Protein AF-A0A953UP02-F1 (afdb_monomer_lite)

Structure (mmCIF, N/CA/C/O backbone):
data_AF-A0A953UP02-F1
#
_entry.id   AF-A0A953UP02-F1
#
loop_
_atom_site.group_PDB
_atom_site.id
_atom_site.type_symbol
_atom_site.label_atom_id
_atom_site.label_alt_id
_atom_site.label_comp_id
_atom_site.label_asym_id
_atom_site.label_entity_id
_atom_site.label_seq_id
_atom_site.pdbx_PDB_ins_code
_atom_site.Cartn_x
_atom_site.Cartn_y
_atom_site.Cartn_z
_atom_site.occupancy
_atom_site.B_iso_or_equiv
_atom_site.auth_seq_id
_atom_site.auth_comp_id
_atom_site.auth_asym_id
_atom_site.auth_atom_id
_atom_site.pdbx_PDB_model_num
ATOM 1 N N . MET A 1 1 ? 2.453 -5.758 16.937 1.00 81.38 1 MET A N 1
ATOM 2 C CA . MET A 1 1 ? 2.384 -5.749 15.456 1.00 81.38 1 MET A CA 1
ATOM 3 C C . MET A 1 1 ? 1.111 -6.468 15.030 1.00 81.38 1 MET A C 1
ATOM 5 O O . MET A 1 1 ? 0.821 -7.510 15.603 1.00 81.38 1 MET A O 1
ATOM 9 N N . ILE A 1 2 ? 0.354 -5.917 14.078 1.00 91.38 2 ILE A N 1
ATOM 10 C CA . ILE A 1 2 ? -0.900 -6.487 13.555 1.00 91.38 2 ILE A CA 1
ATOM 11 C C . ILE A 1 2 ? -0.593 -7.168 12.216 1.00 91.38 2 ILE A C 1
ATOM 13 O O . ILE A 1 2 ? -0.106 -6.525 11.289 1.00 91.38 2 ILE A O 1
ATOM 17 N N . GLY A 1 3 ? -0.836 -8.477 12.116 1.00 90.81 3 GLY A N 1
ATOM 18 C CA . GLY A 1 3 ? -0.511 -9.259 10.913 1.00 90.81 3 GLY A CA 1
ATOM 19 C C . GLY A 1 3 ? -1.689 -9.512 9.971 1.00 90.81 3 GLY A C 1
ATOM 20 O O . GLY A 1 3 ? -1.486 -9.788 8.787 1.00 90.81 3 GLY A O 1
ATOM 21 N N . HIS A 1 4 ? -2.909 -9.436 10.493 1.00 93.50 4 HIS A N 1
ATOM 22 C CA . HIS A 1 4 ? -4.138 -9.845 9.825 1.00 93.50 4 HIS A CA 1
ATOM 23 C C . HIS A 1 4 ? -5.328 -9.153 10.483 1.00 93.50 4 HIS A C 1
ATOM 25 O O . HIS A 1 4 ? -5.290 -8.896 11.688 1.00 93.50 4 HIS A O 1
ATOM 31 N N . LEU A 1 5 ? -6.349 -8.837 9.692 1.00 94.19 5 LEU A N 1
ATOM 32 C CA . LEU A 1 5 ? -7.541 -8.153 10.158 1.00 94.19 5 LEU A CA 1
ATOM 33 C C . LEU A 1 5 ? -8.780 -8.737 9.477 1.00 94.19 5 LEU A C 1
ATOM 35 O O . LEU A 1 5 ? -8.822 -8.888 8.254 1.00 94.19 5 LEU A O 1
ATOM 39 N N . ARG A 1 6 ? -9.780 -9.089 10.287 1.00 94.62 6 ARG A N 1
ATOM 40 C CA . ARG A 1 6 ? -11.073 -9.598 9.830 1.00 94.62 6 ARG A CA 1
ATOM 41 C C . ARG A 1 6 ? -12.184 -8.831 10.519 1.00 94.62 6 ARG A C 1
ATOM 43 O O . ARG A 1 6 ? -12.206 -8.779 11.744 1.00 94.62 6 ARG A O 1
ATOM 50 N N . GLY A 1 7 ? -13.103 -8.298 9.734 1.00 94.62 7 GLY A N 1
ATOM 51 C CA . GLY A 1 7 ? -14.206 -7.483 10.224 1.00 94.62 7 GLY A CA 1
ATOM 52 C C . GLY A 1 7 ? -15.091 -7.030 9.078 1.00 94.62 7 GLY A C 1
ATOM 53 O O . GLY A 1 7 ? -15.023 -7.609 7.996 1.00 94.62 7 GLY A O 1
ATOM 54 N N . LYS A 1 8 ? -15.882 -5.984 9.303 1.00 95.06 8 LYS A N 1
ATOM 55 C CA . LYS A 1 8 ? -16.783 -5.421 8.292 1.00 95.06 8 LYS A CA 1
ATOM 56 C C . LYS A 1 8 ? -16.252 -4.110 7.745 1.00 95.06 8 LYS A C 1
ATOM 58 O O . LYS A 1 8 ? -15.665 -3.320 8.481 1.00 95.06 8 LYS A O 1
ATOM 63 N N . ILE A 1 9 ? -16.473 -3.856 6.461 1.00 95.50 9 ILE A N 1
ATOM 64 C CA . ILE A 1 9 ? -16.116 -2.570 5.852 1.00 95.50 9 ILE A CA 1
ATOM 65 C C . ILE A 1 9 ? -17.083 -1.497 6.370 1.00 95.50 9 ILE A C 1
ATOM 67 O O . ILE A 1 9 ? -18.284 -1.590 6.138 1.00 95.50 9 ILE A O 1
ATOM 71 N N . SER A 1 10 ? -16.568 -0.491 7.075 1.00 95.25 10 SER A N 1
ATOM 72 C CA . SER A 1 10 ? -17.358 0.627 7.612 1.00 95.25 10 SER A CA 1
ATOM 73 C C . SER A 1 10 ? -17.341 1.838 6.675 1.00 95.25 10 SER A C 1
ATOM 75 O O . SER A 1 10 ? -18.389 2.394 6.367 1.00 95.25 10 SER A O 1
ATOM 77 N N . ASP A 1 11 ? -16.164 2.189 6.146 1.00 94.56 11 ASP A N 1
ATOM 78 C CA . ASP A 1 11 ? -15.987 3.230 5.123 1.00 94.56 11 ASP A CA 1
ATOM 79 C C . ASP A 1 11 ? -14.991 2.744 4.060 1.00 94.56 11 ASP A C 1
ATOM 81 O O . ASP A 1 11 ? -14.048 2.007 4.372 1.00 94.56 11 ASP A O 1
ATOM 85 N N . LYS A 1 12 ? -15.187 3.149 2.803 1.00 92.88 12 LYS A N 1
ATOM 86 C CA . LYS A 1 12 ? -14.397 2.689 1.654 1.00 92.88 12 LYS A CA 1
ATOM 87 C C . LYS A 1 12 ? -14.014 3.867 0.758 1.00 92.88 12 LYS A C 1
ATOM 89 O O . LYS A 1 12 ? -14.864 4.517 0.159 1.00 92.88 12 LYS A O 1
ATOM 94 N N . ARG A 1 13 ? -12.709 4.0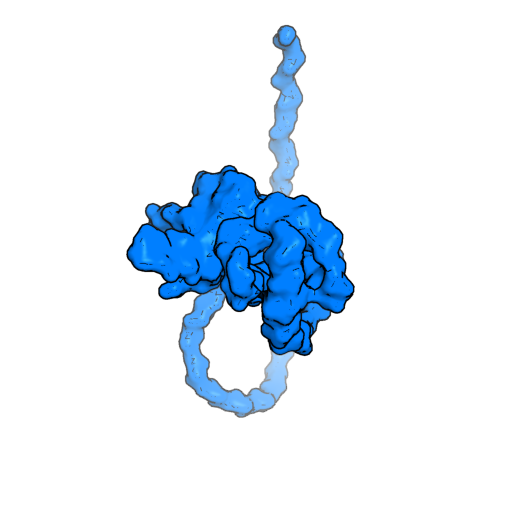99 0.603 1.00 93.75 13 ARG A N 1
ATOM 95 C CA . ARG A 1 13 ? -12.111 5.127 -0.265 1.00 93.75 13 ARG A CA 1
ATOM 96 C C . ARG A 1 13 ? -11.011 4.503 -1.136 1.00 93.75 13 ARG A C 1
ATOM 98 O O . ARG A 1 13 ? -10.403 3.518 -0.723 1.00 93.75 13 ARG A O 1
ATOM 105 N N . PRO A 1 14 ? -10.686 5.066 -2.314 1.00 89.50 14 PRO A N 1
ATOM 106 C CA . PRO A 1 14 ? -9.753 4.437 -3.260 1.00 89.50 14 PRO A CA 1
ATOM 107 C C . PRO A 1 14 ? -8.375 4.046 -2.697 1.00 89.50 14 PRO A C 1
ATOM 109 O O . PRO A 1 14 ? -7.791 3.067 -3.146 1.00 89.50 14 PRO A O 1
ATOM 112 N N . ASN A 1 15 ? -7.865 4.778 -1.701 1.00 90.94 15 ASN A N 1
ATOM 113 C CA . ASN A 1 15 ? -6.549 4.530 -1.090 1.00 90.94 15 ASN A CA 1
ATOM 114 C C . ASN A 1 15 ? -6.633 4.066 0.375 1.00 90.94 15 ASN A C 1
ATOM 116 O O . ASN A 1 15 ? -5.605 3.875 1.028 1.00 90.94 15 ASN A O 1
ATOM 120 N N . GLN A 1 16 ? -7.843 3.957 0.925 1.00 94.19 16 GLN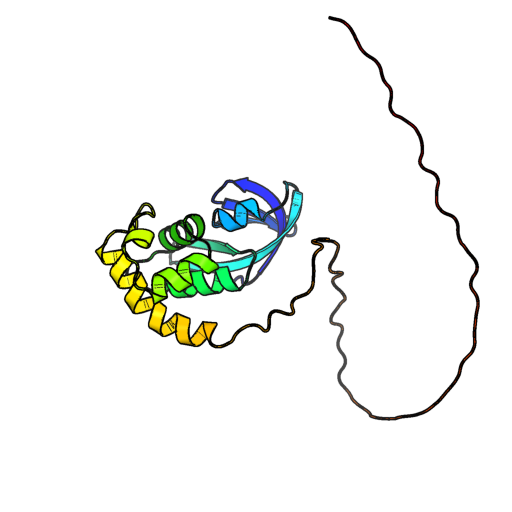 A N 1
ATOM 121 C CA . GLN A 1 16 ? -8.058 3.801 2.358 1.00 94.19 16 GLN A CA 1
ATOM 122 C C . GLN A 1 16 ? -9.392 3.123 2.647 1.00 94.19 16 GLN A C 1
ATOM 124 O O . GLN A 1 16 ? -10.414 3.455 2.057 1.00 94.19 16 GLN A O 1
ATOM 129 N N . VAL A 1 17 ? -9.398 2.216 3.610 1.00 95.50 17 VAL A N 1
ATOM 130 C CA . VAL A 1 17 ? -10.602 1.540 4.085 1.00 95.50 17 VAL A CA 1
ATOM 131 C C . VAL A 1 17 ? -10.624 1.564 5.607 1.00 95.50 17 VAL A C 1
ATOM 133 O O . VAL A 1 17 ? -9.579 1.445 6.248 1.00 95.50 17 VAL A O 1
ATOM 136 N N . VAL A 1 18 ? -11.812 1.723 6.183 1.00 96.06 18 VAL A N 1
ATOM 137 C CA . VAL A 1 18 ? -12.032 1.562 7.620 1.00 96.06 18 VAL A CA 1
ATOM 138 C C . VAL A 1 18 ? -12.702 0.220 7.839 1.00 96.06 18 VAL A C 1
ATOM 140 O O . VAL A 1 18 ? -13.780 -0.034 7.300 1.00 96.06 18 VAL A O 1
ATOM 143 N N . VAL A 1 19 ? -12.064 -0.642 8.625 1.00 95.88 19 VAL A N 1
ATOM 144 C CA . VAL A 1 19 ? -12.603 -1.962 8.961 1.00 95.88 19 VAL A CA 1
ATOM 145 C C . VAL A 1 19 ? -12.995 -1.989 10.428 1.00 95.88 19 VAL A C 1
ATOM 147 O O . VAL A 1 19 ? -12.155 -1.779 11.301 1.00 95.88 19 VAL A O 1
ATOM 150 N N . ASP A 1 20 ? -14.269 -2.258 10.687 1.00 96.12 20 ASP A N 1
ATOM 151 C CA . ASP A 1 20 ? -14.807 -2.441 12.029 1.00 96.12 20 ASP A CA 1
ATOM 152 C C . ASP A 1 20 ? -14.560 -3.877 12.501 1.00 96.12 20 ASP A C 1
ATOM 154 O O . ASP A 1 20 ? -15.032 -4.849 11.896 1.00 96.12 20 ASP A O 1
ATOM 158 N N . VAL A 1 21 ? -13.804 -4.002 13.590 1.00 95.12 21 VAL A N 1
ATOM 159 C CA . VAL A 1 21 ? -13.538 -5.262 14.278 1.00 95.12 21 VAL A CA 1
ATOM 160 C C . VAL A 1 21 ? -14.015 -5.137 15.717 1.00 95.12 21 VAL A C 1
ATOM 162 O O . VAL A 1 21 ? -13.316 -4.602 16.575 1.00 95.12 21 VAL A O 1
ATOM 165 N N . GLY A 1 22 ? -15.214 -5.651 15.988 1.00 90.62 22 GLY A N 1
ATOM 166 C CA . GLY A 1 22 ? -15.763 -5.692 17.344 1.00 90.62 22 GLY A CA 1
ATOM 167 C C . GLY A 1 22 ? -16.014 -4.310 17.956 1.00 90.62 22 GLY A C 1
ATOM 168 O O . GLY A 1 22 ? -15.852 -4.158 19.164 1.00 90.62 22 GLY A O 1
ATOM 169 N N . GLY A 1 23 ? -16.380 -3.312 17.145 1.00 92.50 23 GLY A N 1
ATOM 170 C CA . GLY A 1 23 ? -16.655 -1.941 17.579 1.00 92.50 23 GLY A CA 1
ATOM 171 C C . GLY A 1 23 ? -15.452 -0.997 17.487 1.00 92.50 23 GLY A C 1
ATOM 172 O O . GLY A 1 23 ? -15.565 0.162 17.882 1.00 92.50 23 GLY A O 1
ATOM 173 N N . VAL A 1 24 ? -14.306 -1.462 16.977 1.00 95.38 24 VAL A N 1
ATOM 174 C CA . VAL A 1 24 ? -13.106 -0.641 16.752 1.00 95.38 24 VAL A CA 1
ATOM 175 C C . VAL A 1 24 ? -12.873 -0.475 15.253 1.00 95.38 24 VAL A C 1
ATOM 177 O O . VAL A 1 24 ? -12.639 -1.453 14.543 1.00 95.38 24 VAL A O 1
ATOM 180 N N . GLY A 1 25 ? -12.899 0.773 14.779 1.00 95.56 25 GLY A N 1
ATOM 181 C CA . GLY A 1 25 ? -12.613 1.122 13.389 1.00 95.56 25 GLY A CA 1
ATOM 182 C C . GLY A 1 25 ? -11.114 1.254 13.128 1.00 95.56 25 GLY A C 1
ATOM 183 O O . GLY A 1 25 ? -10.490 2.228 13.545 1.00 95.56 25 GLY A O 1
ATOM 184 N N . TYR A 1 26 ? -10.536 0.292 12.413 1.00 95.88 26 TYR A N 1
ATOM 185 C CA . TYR A 1 26 ? -9.142 0.338 11.981 1.00 95.88 26 TYR A CA 1
ATOM 186 C C . TYR A 1 26 ? -9.017 1.005 10.619 1.00 95.88 26 TYR A C 1
ATOM 188 O O . TYR A 1 26 ? -9.557 0.519 9.626 1.00 95.88 26 TYR A O 1
ATOM 196 N N . GLU A 1 27 ? -8.246 2.082 10.567 1.00 95.50 27 GLU A N 1
ATOM 197 C CA . GLU A 1 27 ? -7.886 2.758 9.328 1.00 95.50 27 GLU A CA 1
ATOM 198 C C . GLU A 1 27 ? -6.735 2.014 8.642 1.00 95.50 27 GLU A C 1
ATOM 200 O O . GLU A 1 27 ? -5.643 1.864 9.197 1.00 95.50 27 GLU A O 1
ATOM 205 N N . VAL A 1 28 ? -6.988 1.518 7.432 1.00 96.12 28 VAL A N 1
ATOM 206 C CA . VAL A 1 28 ? -6.041 0.714 6.658 1.00 96.12 28 VAL A CA 1
ATOM 207 C C . VAL A 1 28 ? -5.838 1.344 5.287 1.00 96.12 28 VAL A C 1
ATOM 209 O O . VAL A 1 28 ? -6.782 1.535 4.523 1.00 96.12 28 VAL A O 1
ATOM 212 N N . PHE A 1 29 ? -4.588 1.633 4.943 1.00 95.62 29 PHE A N 1
ATOM 213 C CA . PHE A 1 29 ? -4.204 2.086 3.613 1.00 95.62 29 PHE A CA 1
ATOM 214 C C . PHE A 1 29 ? -4.082 0.896 2.668 1.00 95.62 29 PHE A C 1
ATOM 216 O O . PHE A 1 29 ? -3.406 -0.087 2.975 1.00 95.62 29 PHE A O 1
ATOM 223 N N . ILE A 1 30 ? -4.710 0.990 1.504 1.00 94.50 30 ILE A N 1
ATOM 224 C CA . ILE A 1 30 ? -4.772 -0.101 0.529 1.00 94.50 30 ILE A CA 1
ATOM 225 C C . ILE A 1 30 ? -4.314 0.388 -0.847 1.00 94.50 30 ILE A C 1
ATOM 227 O O . ILE A 1 30 ? -4.528 1.557 -1.180 1.00 94.50 30 ILE A O 1
ATOM 231 N N . PRO A 1 31 ? -3.670 -0.471 -1.658 1.00 93.06 31 PRO A N 1
ATOM 232 C CA . PRO A 1 31 ? -3.444 -0.162 -3.060 1.00 93.06 31 PRO A CA 1
ATOM 233 C C . PRO A 1 31 ? -4.770 -0.217 -3.827 1.00 93.06 31 PRO A C 1
ATOM 235 O O . PRO A 1 31 ? -5.732 -0.870 -3.410 1.00 93.06 31 PRO A O 1
ATOM 238 N N . LEU A 1 32 ? -4.800 0.431 -4.988 1.00 90.62 32 LEU A N 1
ATOM 239 C CA . LEU A 1 32 ? -6.001 0.511 -5.815 1.00 90.62 32 LEU A CA 1
ATOM 240 C C . LEU A 1 32 ? -6.432 -0.874 -6.336 1.00 90.62 32 LEU A C 1
ATOM 242 O O . LEU A 1 32 ? -7.625 -1.147 -6.441 1.00 90.62 32 LEU A O 1
ATOM 246 N N . SER A 1 33 ? -5.473 -1.779 -6.574 1.00 87.38 33 SER A N 1
ATOM 247 C CA . SER A 1 33 ? -5.746 -3.182 -6.919 1.00 87.38 33 SER A CA 1
ATOM 248 C C . SER A 1 33 ? -6.613 -3.874 -5.862 1.00 87.38 33 SER A C 1
ATOM 250 O O . SER A 1 33 ? -7.620 -4.500 -6.189 1.00 87.38 33 SER A O 1
ATOM 252 N N . THR A 1 34 ? -6.269 -3.692 -4.583 1.00 89.00 34 THR A N 1
ATOM 253 C CA . THR A 1 34 ? -7.031 -4.211 -3.444 1.00 89.00 34 THR A CA 1
ATOM 254 C C . THR A 1 34 ? -8.409 -3.567 -3.377 1.00 89.00 34 THR A C 1
ATOM 256 O O . THR A 1 34 ? -9.384 -4.276 -3.170 1.00 89.00 34 THR A O 1
ATOM 259 N N . PHE A 1 35 ? -8.530 -2.252 -3.590 1.00 91.56 35 PHE A N 1
ATOM 260 C CA . PHE A 1 35 ? -9.824 -1.559 -3.535 1.00 91.56 35 PHE A CA 1
ATOM 261 C C . PHE A 1 35 ? -10.871 -2.164 -4.484 1.00 91.56 35 PHE A C 1
ATOM 263 O O . PHE A 1 35 ? -12.028 -2.325 -4.084 1.00 91.56 35 PHE A O 1
ATOM 270 N N . TYR A 1 36 ? -10.468 -2.535 -5.704 1.00 89.44 36 TYR A N 1
ATOM 271 C CA . TYR A 1 36 ? -11.352 -3.194 -6.671 1.00 89.44 36 TYR A CA 1
ATOM 272 C C . TYR A 1 36 ? -11.676 -4.646 -6.309 1.00 89.44 36 TYR A C 1
ATOM 274 O O . TYR A 1 36 ? -12.755 -5.125 -6.636 1.00 89.44 36 TYR A O 1
ATOM 282 N N . ALA A 1 37 ? -10.766 -5.340 -5.624 1.00 87.25 37 ALA A N 1
ATOM 283 C CA . ALA A 1 37 ? -11.000 -6.698 -5.136 1.00 87.25 37 ALA A CA 1
ATOM 284 C C . ALA A 1 37 ? -11.889 -6.741 -3.878 1.00 87.25 37 ALA A C 1
ATOM 286 O O . ALA A 1 37 ? -12.427 -7.793 -3.537 1.00 87.25 37 ALA A O 1
ATOM 287 N N . LEU A 1 38 ? -12.027 -5.617 -3.169 1.00 88.25 38 LEU A N 1
ATOM 288 C CA . LEU A 1 38 ? -12.899 -5.499 -2.006 1.00 88.25 38 LEU A CA 1
ATOM 289 C C . LEU A 1 38 ? -14.372 -5.411 -2.413 1.00 88.25 38 LEU A C 1
ATOM 291 O O . LEU A 1 38 ? -14.718 -4.684 -3.344 1.00 88.25 38 LEU A O 1
ATOM 295 N N . GLY A 1 39 ? -15.231 -6.066 -1.630 1.00 87.31 39 GLY A N 1
ATOM 296 C CA . GLY A 1 39 ? -16.685 -6.013 -1.771 1.00 87.31 39 GLY A CA 1
ATOM 297 C C . GLY A 1 39 ? -17.309 -4.663 -1.401 1.00 87.31 39 GLY A C 1
ATOM 298 O O . GLY A 1 39 ? -16.645 -3.616 -1.367 1.00 87.31 39 GLY A O 1
ATOM 299 N N . GLU A 1 40 ? -18.612 -4.695 -1.146 1.00 90.06 40 GLU A N 1
ATOM 300 C CA . GLU A 1 40 ? -19.415 -3.519 -0.802 1.00 90.06 40 GLU A CA 1
ATOM 301 C C . GLU A 1 40 ? -19.270 -3.121 0.675 1.00 90.06 40 GLU A C 1
ATOM 303 O O . GLU A 1 40 ? -18.664 -3.826 1.488 1.00 90.06 40 GLU A O 1
ATOM 308 N N . LEU A 1 41 ? -19.829 -1.961 1.029 1.00 91.75 41 LEU A N 1
ATOM 309 C CA . LEU A 1 41 ? -19.919 -1.518 2.419 1.00 91.75 41 LEU A CA 1
ATOM 310 C C . LEU A 1 41 ? -20.661 -2.564 3.269 1.00 91.75 41 LEU A C 1
ATOM 312 O O . LEU A 1 41 ? -21.559 -3.257 2.798 1.00 91.75 41 LEU A O 1
ATOM 316 N N . HIS A 1 42 ? -20.268 -2.680 4.534 1.00 91.25 42 HIS A N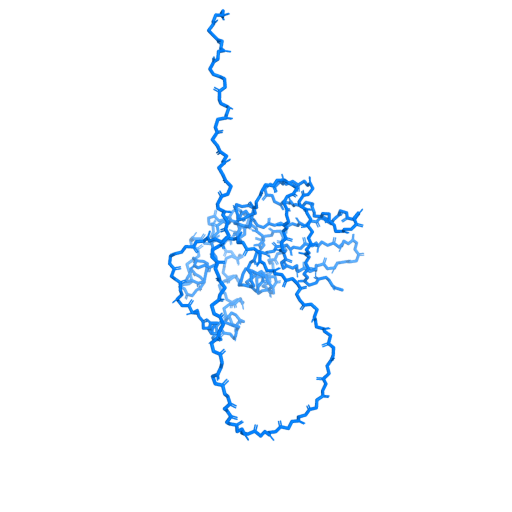 1
ATOM 317 C CA . HIS A 1 42 ? -20.808 -3.606 5.536 1.00 91.25 42 HIS A CA 1
ATOM 318 C C . HIS A 1 42 ? -20.618 -5.106 5.266 1.00 91.25 42 HIS A C 1
ATOM 320 O O . HIS A 1 42 ? -21.063 -5.924 6.077 1.00 91.25 42 HIS A O 1
ATOM 326 N N . GLN A 1 43 ? -19.911 -5.486 4.199 1.00 91.25 43 GLN A N 1
ATOM 327 C CA . GLN A 1 43 ? -19.525 -6.876 3.965 1.00 91.25 43 GLN A CA 1
ATOM 328 C C . GLN A 1 43 ? -18.319 -7.284 4.816 1.00 91.25 43 GLN A C 1
ATOM 330 O O . GLN A 1 43 ? -17.466 -6.459 5.165 1.00 91.25 43 GLN A O 1
ATOM 335 N N . ASP A 1 44 ? -18.251 -8.579 5.132 1.00 91.94 44 ASP A N 1
ATOM 336 C CA . ASP A 1 44 ? -17.104 -9.165 5.815 1.00 91.94 44 ASP A CA 1
ATOM 337 C C . ASP A 1 44 ? -15.879 -9.165 4.897 1.00 91.94 44 ASP A C 1
ATOM 339 O O . ASP A 1 44 ? -15.914 -9.626 3.756 1.00 91.94 44 ASP A O 1
ATOM 343 N N . VAL A 1 45 ? -14.762 -8.689 5.431 1.00 93.62 45 VAL A N 1
ATOM 344 C CA . VAL A 1 45 ? -13.488 -8.597 4.733 1.00 93.62 45 VAL A CA 1
ATOM 345 C C . VAL A 1 45 ? -12.388 -9.279 5.531 1.00 93.62 45 VAL A C 1
ATOM 347 O O . VAL A 1 45 ? -12.380 -9.309 6.764 1.00 93.62 45 VAL A O 1
ATOM 350 N N . ASN A 1 46 ? -11.432 -9.832 4.797 1.00 93.38 46 ASN A N 1
ATOM 351 C CA . ASN A 1 46 ? -10.207 -10.401 5.318 1.00 93.38 46 ASN A CA 1
ATOM 352 C C . ASN A 1 46 ? -9.023 -9.697 4.639 1.00 93.38 46 ASN A C 1
ATOM 354 O O . ASN A 1 46 ? -8.871 -9.789 3.422 1.00 93.38 46 ASN A O 1
ATOM 358 N N . LEU A 1 47 ? -8.196 -9.009 5.428 1.00 94.50 47 LEU A N 1
ATOM 359 C CA . LEU A 1 47 ? -7.010 -8.308 4.948 1.00 94.50 47 LEU A CA 1
ATOM 360 C C . LEU A 1 47 ? -5.750 -8.787 5.663 1.00 94.50 47 LEU A C 1
ATOM 362 O O . LEU A 1 47 ? -5.687 -8.914 6.888 1.00 94.50 47 LEU A O 1
ATOM 366 N N . LEU A 1 48 ? -4.699 -8.991 4.878 1.00 95.44 48 LEU A N 1
ATOM 367 C CA . LEU A 1 48 ? -3.344 -9.167 5.375 1.00 95.44 48 LEU A CA 1
ATOM 368 C C . LEU A 1 48 ? -2.753 -7.793 5.658 1.00 95.44 48 LEU A C 1
ATOM 370 O O . LEU A 1 48 ? -2.713 -6.942 4.772 1.00 95.44 48 LEU A O 1
ATOM 374 N N . ILE A 1 49 ? -2.266 -7.596 6.881 1.00 95.88 49 ILE A N 1
ATOM 375 C CA . ILE A 1 49 ? -1.786 -6.294 7.335 1.00 95.88 49 ILE A CA 1
ATOM 376 C C . ILE A 1 49 ? -0.262 -6.287 7.444 1.00 95.88 49 ILE A C 1
ATOM 378 O O . ILE A 1 49 ? 0.365 -7.249 7.907 1.00 95.88 49 ILE A O 1
ATOM 382 N N . HIS A 1 50 ? 0.330 -5.178 7.018 1.00 94.81 50 HIS A N 1
ATOM 383 C CA . HIS A 1 50 ? 1.684 -4.772 7.346 1.00 94.81 50 HIS A CA 1
ATOM 384 C C . HIS A 1 50 ? 1.614 -3.527 8.240 1.00 94.81 50 HIS A C 1
ATOM 386 O O . HIS A 1 50 ? 1.152 -2.468 7.814 1.00 94.81 50 HIS A O 1
ATOM 392 N N . THR A 1 51 ? 2.035 -3.661 9.500 1.00 94.50 51 THR A N 1
ATOM 393 C CA . THR A 1 51 ? 2.112 -2.532 10.438 1.00 94.50 51 THR A CA 1
ATOM 394 C C . THR A 1 51 ? 3.433 -1.805 10.249 1.00 94.50 51 THR A C 1
ATOM 396 O O . THR A 1 51 ? 4.493 -2.397 10.440 1.00 94.50 51 THR A O 1
ATOM 399 N N . HIS A 1 52 ? 3.367 -0.517 9.949 1.00 93.25 52 HIS A N 1
ATOM 400 C CA . HIS A 1 52 ? 4.530 0.349 9.878 1.00 93.25 52 HIS A CA 1
ATOM 401 C C . HIS A 1 52 ? 4.490 1.327 11.054 1.00 93.25 52 HIS A C 1
ATOM 403 O O . HIS A 1 52 ? 3.620 2.198 11.126 1.00 93.25 52 HIS A O 1
ATOM 409 N N . VAL A 1 53 ? 5.423 1.136 11.986 1.00 92.12 53 VAL A N 1
ATOM 410 C CA . VAL A 1 53 ? 5.536 1.916 13.221 1.00 92.12 53 VAL A CA 1
ATOM 411 C C . VAL A 1 53 ? 6.705 2.883 13.084 1.00 92.12 53 VAL A C 1
ATOM 413 O O . VAL A 1 53 ? 7.827 2.470 12.796 1.00 92.12 53 VAL A O 1
ATOM 416 N N . ARG A 1 54 ? 6.425 4.167 13.286 1.00 90.38 54 ARG A N 1
ATOM 417 C CA . ARG A 1 54 ? 7.404 5.234 13.509 1.00 90.38 54 ARG A CA 1
ATOM 418 C C . ARG A 1 54 ? 7.152 5.852 14.881 1.00 90.38 54 ARG A C 1
ATOM 420 O O . ARG A 1 54 ? 6.144 5.544 15.507 1.00 90.38 54 ARG A O 1
ATOM 427 N N . GLU A 1 55 ? 8.055 6.721 15.314 1.00 91.62 55 GLU A N 1
ATOM 428 C CA . GLU A 1 55 ? 7.975 7.408 16.610 1.00 91.62 55 GLU A CA 1
ATOM 429 C C . GLU A 1 55 ? 6.636 8.149 16.791 1.00 91.62 55 GLU A C 1
ATOM 431 O O . GLU A 1 55 ? 6.008 8.010 17.835 1.00 91.62 55 GLU A O 1
ATOM 436 N N . ASP A 1 56 ? 6.131 8.791 15.729 1.00 91.44 56 ASP A N 1
ATOM 437 C CA . ASP A 1 56 ? 4.906 9.608 15.780 1.00 91.44 56 ASP A CA 1
ATOM 438 C C . ASP A 1 56 ? 3.714 9.016 15.013 1.00 91.44 56 ASP A C 1
ATOM 440 O O . ASP A 1 56 ? 2.674 9.658 14.858 1.00 91.44 56 ASP A O 1
ATOM 444 N N . THR A 1 57 ? 3.852 7.835 14.404 1.00 90.56 57 THR A N 1
ATOM 445 C CA . THR A 1 57 ? 2.811 7.326 13.495 1.00 90.56 57 THR A CA 1
ATOM 446 C C . THR A 1 57 ? 2.736 5.810 13.485 1.00 90.56 57 THR A C 1
ATOM 448 O O . THR A 1 57 ? 3.727 5.118 13.245 1.00 90.56 57 THR A O 1
ATOM 451 N N . LEU A 1 58 ? 1.515 5.299 13.639 1.00 91.81 58 LEU A N 1
ATOM 452 C CA . LEU A 1 58 ? 1.162 3.908 13.390 1.00 91.81 58 LEU A CA 1
ATOM 453 C C . LEU A 1 58 ? 0.282 3.853 12.143 1.00 91.81 58 LEU A C 1
ATOM 455 O O . LEU A 1 58 ? -0.856 4.309 12.160 1.00 91.81 58 LEU A O 1
ATOM 459 N N . ALA A 1 59 ? 0.820 3.299 11.059 1.00 94.00 59 ALA A N 1
ATOM 460 C CA . ALA A 1 59 ? 0.090 3.122 9.809 1.00 94.00 59 ALA A CA 1
ATOM 461 C C . ALA A 1 59 ? -0.112 1.633 9.519 1.00 94.00 59 ALA A C 1
ATOM 463 O O . ALA A 1 59 ? 0.818 0.826 9.646 1.00 94.00 59 ALA A O 1
ATOM 464 N N . LEU A 1 60 ? -1.326 1.270 9.110 1.00 95.31 60 LEU A N 1
ATOM 465 C CA . LEU A 1 60 ? -1.669 -0.083 8.685 1.00 95.31 60 LEU A CA 1
ATOM 466 C C . LEU A 1 60 ? -1.794 -0.116 7.167 1.00 95.31 60 LEU A C 1
ATOM 468 O O . LEU A 1 60 ? -2.529 0.676 6.587 1.00 95.31 60 LEU A O 1
ATOM 472 N N . TYR A 1 61 ? -1.091 -1.049 6.533 1.00 95.62 61 TYR A N 1
ATOM 473 C CA . TYR A 1 61 ? -1.172 -1.290 5.094 1.00 95.62 61 TYR A CA 1
ATOM 474 C C . TYR A 1 61 ? -1.822 -2.643 4.834 1.00 95.62 61 TYR A C 1
ATOM 476 O O . TYR A 1 61 ? -1.377 -3.644 5.397 1.00 95.62 61 TYR A O 1
ATOM 484 N N . GLY A 1 62 ? -2.873 -2.672 4.017 1.00 94.75 62 GLY A N 1
ATOM 485 C CA . GLY A 1 62 ? -3.716 -3.844 3.793 1.00 94.75 62 GLY A CA 1
ATOM 486 C C . GLY A 1 62 ? -3.618 -4.414 2.382 1.00 94.75 62 GLY A C 1
ATOM 487 O O . GLY A 1 62 ? -3.596 -3.677 1.397 1.00 94.75 62 GLY A O 1
ATOM 488 N N . PHE A 1 63 ? -3.616 -5.744 2.292 1.00 94.25 63 PHE A N 1
ATOM 489 C CA . PHE A 1 63 ? -3.544 -6.491 1.036 1.00 94.25 63 PHE A CA 1
ATOM 490 C C . PHE A 1 63 ? -4.498 -7.685 1.052 1.00 94.25 63 PHE A C 1
ATOM 492 O O . PHE A 1 63 ? -4.687 -8.311 2.098 1.00 94.25 63 PHE A O 1
ATOM 499 N N . VAL A 1 64 ? -5.059 -8.034 -0.108 1.00 92.00 64 VAL A N 1
ATOM 500 C CA . VAL A 1 64 ? -5.882 -9.247 -0.257 1.00 92.00 64 VAL A CA 1
ATOM 501 C C . VAL A 1 64 ? -4.986 -10.477 -0.322 1.00 92.00 64 VAL A C 1
ATOM 503 O O . VAL A 1 64 ? -5.256 -11.497 0.311 1.00 92.00 64 VAL A O 1
ATOM 506 N N . THR A 1 65 ? -3.883 -10.385 -1.067 1.00 90.19 65 THR A N 1
ATOM 507 C CA . THR A 1 65 ? -3.003 -11.527 -1.309 1.00 90.19 65 THR A CA 1
ATOM 508 C C . THR A 1 65 ? -1.692 -11.426 -0.536 1.00 90.19 65 THR A C 1
ATOM 510 O O . THR A 1 65 ? -1.123 -10.354 -0.318 1.00 90.19 65 THR A O 1
ATOM 513 N N . SER A 1 66 ? -1.137 -12.580 -0.153 1.00 89.50 66 SER A N 1
ATOM 514 C CA . SER A 1 66 ? 0.187 -12.621 0.482 1.00 89.50 66 SER A CA 1
ATOM 515 C C . SER A 1 66 ? 1.302 -12.181 -0.467 1.00 89.50 66 SER A C 1
ATOM 517 O O . SER A 1 66 ? 2.316 -11.663 -0.010 1.00 89.50 66 SER A O 1
ATOM 519 N N . ARG A 1 67 ? 1.107 -12.362 -1.780 1.00 88.12 67 ARG A N 1
ATOM 520 C CA . ARG A 1 67 ? 2.045 -11.936 -2.827 1.00 88.12 67 ARG A CA 1
ATOM 521 C C . ARG A 1 67 ? 2.205 -10.417 -2.854 1.00 88.12 67 ARG A C 1
ATOM 523 O O . ARG A 1 67 ? 3.335 -9.936 -2.878 1.00 88.12 67 ARG A O 1
ATOM 530 N N . GLU A 1 68 ? 1.098 -9.679 -2.793 1.00 89.56 68 GLU A N 1
ATOM 531 C CA . GLU A 1 68 ? 1.111 -8.213 -2.716 1.00 89.56 68 GLU A CA 1
ATOM 532 C C . GLU A 1 68 ? 1.807 -7.731 -1.443 1.00 89.56 68 GLU A C 1
ATOM 534 O O . GLU A 1 68 ? 2.713 -6.903 -1.521 1.00 89.56 68 GLU A O 1
ATOM 539 N N . LYS A 1 69 ? 1.460 -8.309 -0.283 1.00 91.06 69 LYS A N 1
ATOM 540 C CA . LYS A 1 69 ? 2.106 -7.971 0.994 1.00 91.06 69 LYS A CA 1
ATOM 541 C C . LYS A 1 69 ? 3.620 -8.192 0.948 1.00 91.06 69 LYS A C 1
ATOM 543 O O . LYS A 1 69 ? 4.387 -7.334 1.373 1.00 91.06 69 LYS A O 1
ATOM 548 N N . GLN A 1 70 ? 4.062 -9.332 0.423 1.00 89.31 70 GLN A N 1
ATOM 549 C CA . GLN A 1 70 ? 5.489 -9.641 0.308 1.00 89.31 70 GLN A CA 1
ATOM 550 C C . GLN A 1 70 ? 6.202 -8.675 -0.634 1.00 89.31 70 GLN A C 1
ATOM 552 O O . GLN A 1 70 ? 7.303 -8.219 -0.336 1.00 89.31 70 GLN A O 1
ATOM 557 N N . LEU A 1 71 ? 5.589 -8.349 -1.772 1.00 88.88 71 LEU A N 1
ATOM 558 C CA . LEU A 1 71 ? 6.159 -7.388 -2.706 1.00 88.88 71 LEU A CA 1
ATOM 559 C C . LEU A 1 71 ? 6.281 -6.000 -2.067 1.00 88.88 71 LEU A C 1
ATOM 561 O O . LEU A 1 71 ? 7.323 -5.365 -2.202 1.00 88.88 71 LEU A O 1
ATOM 565 N N . PHE A 1 72 ? 5.269 -5.565 -1.315 1.00 91.81 72 PHE A N 1
ATOM 566 C CA . PHE A 1 72 ? 5.306 -4.319 -0.555 1.00 91.81 72 PHE A CA 1
ATOM 567 C C . PHE A 1 72 ? 6.472 -4.278 0.441 1.00 91.81 72 PHE A C 1
ATOM 569 O O . PHE A 1 72 ? 7.233 -3.313 0.461 1.00 91.81 72 PHE A O 1
ATOM 576 N N . GLU A 1 73 ? 6.667 -5.344 1.221 1.00 90.06 73 GLU A N 1
ATOM 577 C CA . GLU A 1 73 ? 7.778 -5.461 2.176 1.00 90.06 73 GLU A CA 1
ATOM 578 C C . GLU A 1 73 ? 9.147 -5.401 1.488 1.00 90.06 73 GLU A C 1
ATOM 580 O O . GLU A 1 73 ? 10.085 -4.775 1.986 1.00 90.06 73 GLU A O 1
ATOM 585 N N . VAL A 1 74 ? 9.267 -6.012 0.309 1.00 89.19 74 VAL A N 1
ATOM 586 C CA . VAL A 1 74 ? 10.502 -5.956 -0.473 1.00 89.19 74 VAL A CA 1
ATOM 587 C C . VAL A 1 74 ? 10.736 -4.552 -1.038 1.00 89.19 74 VAL A C 1
ATOM 589 O O . VAL A 1 74 ? 11.865 -4.061 -0.961 1.00 89.19 74 VAL A O 1
ATOM 592 N N . LEU A 1 75 ? 9.697 -3.877 -1.534 1.00 89.56 75 LEU A N 1
ATOM 593 C CA . LEU A 1 75 ? 9.785 -2.496 -2.017 1.00 89.56 75 LEU A CA 1
ATOM 594 C C . LEU A 1 75 ? 10.184 -1.522 -0.902 1.00 89.56 75 LEU A C 1
ATOM 596 O O . LEU A 1 75 ? 11.057 -0.691 -1.121 1.00 89.56 75 LEU A O 1
ATOM 600 N N . LEU A 1 76 ? 9.622 -1.666 0.301 1.00 90.25 76 LEU A N 1
ATOM 601 C CA . LEU A 1 76 ? 10.001 -0.873 1.478 1.00 90.25 76 LEU A CA 1
ATOM 602 C C . LEU A 1 76 ? 11.478 -1.010 1.851 1.00 90.25 76 LEU A C 1
ATOM 604 O O . LEU A 1 76 ? 12.060 -0.118 2.460 1.00 90.25 76 LEU A O 1
ATOM 608 N N . SER A 1 77 ? 12.087 -2.141 1.505 1.00 86.56 77 SER A N 1
ATOM 609 C CA . SER A 1 77 ? 13.488 -2.405 1.802 1.00 86.56 77 SER A CA 1
ATOM 610 C C . SER A 1 77 ? 14.468 -1.737 0.827 1.00 86.56 77 SER A C 1
ATOM 612 O O . SER A 1 77 ? 15.678 -1.862 1.027 1.00 86.56 77 SER A O 1
ATOM 614 N N . ALA A 1 78 ? 13.965 -1.088 -0.230 1.00 86.31 78 ALA A N 1
ATOM 615 C CA . ALA A 1 78 ? 14.758 -0.369 -1.221 1.00 86.31 78 ALA A CA 1
ATOM 616 C C . ALA A 1 78 ? 15.023 1.078 -0.787 1.00 86.31 78 ALA A C 1
ATOM 618 O O . ALA A 1 78 ? 14.160 1.765 -0.232 1.00 86.31 78 ALA A O 1
ATOM 619 N N . SER A 1 79 ? 16.220 1.579 -1.087 1.00 82.50 79 SER A N 1
ATOM 620 C CA . SER A 1 79 ? 16.647 2.898 -0.616 1.00 82.50 79 SER A CA 1
ATOM 621 C C . SER A 1 79 ? 15.896 4.034 -1.318 1.00 82.50 79 SER A C 1
ATOM 623 O O . SER A 1 79 ? 16.072 4.277 -2.514 1.00 82.50 79 SER A O 1
ATOM 625 N N . GLY A 1 80 ? 15.111 4.800 -0.560 1.00 84.00 80 GLY A N 1
ATOM 626 C CA . GLY A 1 80 ? 14.324 5.922 -1.088 1.00 84.00 80 GLY A CA 1
ATOM 627 C C . GLY A 1 80 ? 12.916 5.544 -1.554 1.00 84.00 80 GLY A C 1
ATOM 628 O O . GLY A 1 80 ? 12.234 6.381 -2.143 1.00 84.00 80 GLY A O 1
ATOM 629 N N . VAL A 1 81 ? 12.460 4.320 -1.267 1.00 89.56 81 VAL A N 1
ATOM 630 C CA . VAL A 1 81 ? 11.063 3.914 -1.450 1.00 89.56 81 VAL A CA 1
ATOM 631 C C . VAL A 1 81 ? 10.358 3.925 -0.097 1.00 89.56 81 VAL A C 1
ATOM 633 O O . VAL A 1 81 ? 10.594 3.085 0.762 1.00 89.56 81 VAL A O 1
ATOM 636 N N . GLY A 1 82 ? 9.486 4.914 0.102 1.00 90.25 82 GLY A N 1
ATOM 637 C CA . GLY A 1 82 ? 8.616 4.976 1.276 1.00 90.25 82 GLY A CA 1
ATOM 638 C C . GLY A 1 82 ? 7.327 4.164 1.097 1.00 90.25 82 GLY A C 1
ATOM 639 O O . GLY A 1 82 ? 6.979 3.806 -0.030 1.00 90.25 82 GLY A O 1
ATOM 640 N N . PRO A 1 83 ? 6.551 3.947 2.172 1.00 92.44 83 PRO A N 1
ATOM 641 C CA . PRO A 1 83 ? 5.301 3.188 2.105 1.00 92.44 83 PRO A CA 1
ATOM 642 C C . PRO A 1 83 ? 4.262 3.805 1.160 1.00 92.44 83 PRO A C 1
ATOM 644 O O . PRO A 1 83 ? 3.594 3.090 0.421 1.00 92.44 83 PRO A O 1
ATOM 647 N N . VAL A 1 84 ? 4.178 5.138 1.108 1.00 90.69 84 VAL A N 1
ATOM 648 C CA . VAL A 1 84 ? 3.288 5.848 0.173 1.00 90.69 84 VAL A CA 1
ATOM 649 C C . VAL A 1 84 ? 3.690 5.590 -1.281 1.00 90.69 84 VAL A C 1
ATOM 651 O O . VAL A 1 84 ? 2.831 5.389 -2.135 1.00 90.69 84 VAL A O 1
ATOM 654 N N . LEU A 1 85 ? 4.995 5.572 -1.577 1.00 91.62 85 LEU A N 1
ATOM 655 C CA . LEU A 1 85 ? 5.481 5.299 -2.929 1.00 91.62 85 LEU A CA 1
ATOM 656 C C . LEU A 1 85 ? 5.282 3.826 -3.302 1.00 91.62 85 LEU A C 1
ATOM 658 O O . LEU A 1 85 ? 4.852 3.537 -4.413 1.00 91.62 85 LEU A O 1
ATOM 662 N N . ALA A 1 86 ? 5.527 2.904 -2.369 1.00 91.94 86 ALA A N 1
ATOM 663 C CA . ALA A 1 86 ? 5.286 1.479 -2.572 1.00 91.94 86 ALA A CA 1
ATOM 664 C C . ALA A 1 86 ? 3.804 1.182 -2.865 1.00 91.94 86 ALA A C 1
ATOM 666 O O . ALA A 1 86 ? 3.513 0.415 -3.780 1.00 91.94 86 ALA A O 1
ATOM 667 N N . LEU A 1 87 ? 2.868 1.847 -2.174 1.00 92.12 87 LEU A N 1
ATOM 668 C CA . LEU A 1 87 ? 1.443 1.769 -2.507 1.00 92.12 87 LEU A CA 1
ATOM 669 C C . LEU A 1 87 ? 1.153 2.269 -3.922 1.00 92.12 87 LEU A C 1
ATOM 671 O O . LEU A 1 87 ? 0.461 1.588 -4.667 1.00 92.12 87 LEU A O 1
ATOM 675 N N . LYS A 1 88 ? 1.706 3.421 -4.323 1.00 91.19 88 LYS A N 1
ATOM 676 C CA . LYS A 1 88 ? 1.524 3.947 -5.688 1.00 91.19 88 LYS A CA 1
ATOM 677 C C . LYS A 1 88 ? 2.036 2.982 -6.755 1.00 91.19 88 LYS A C 1
ATOM 679 O O . LYS A 1 88 ? 1.398 2.847 -7.793 1.00 91.19 88 LYS A O 1
ATOM 684 N N . ILE A 1 89 ? 3.154 2.303 -6.495 1.00 90.81 89 ILE A N 1
ATOM 685 C CA . ILE A 1 89 ? 3.702 1.293 -7.406 1.00 90.81 89 ILE A CA 1
ATOM 686 C C . ILE A 1 89 ? 2.729 0.119 -7.557 1.00 90.81 89 ILE A C 1
ATOM 688 O O . ILE A 1 89 ? 2.427 -0.265 -8.682 1.00 90.81 89 ILE A O 1
ATOM 692 N N . LEU A 1 90 ? 2.190 -0.396 -6.448 1.00 89.81 90 LEU A N 1
ATOM 693 C CA . LEU A 1 90 ? 1.203 -1.485 -6.461 1.00 89.81 90 LEU A CA 1
ATOM 694 C C . LEU A 1 90 ? -0.160 -1.067 -7.035 1.00 89.81 90 LEU A C 1
ATOM 696 O O . LEU A 1 90 ? -0.889 -1.907 -7.550 1.00 89.81 90 LEU A O 1
ATOM 700 N N . SER A 1 91 ? -0.507 0.220 -6.968 1.00 90.25 91 SER A N 1
ATOM 701 C CA . SER A 1 91 ? -1.699 0.770 -7.624 1.00 90.25 91 SER A CA 1
ATOM 702 C C . SER A 1 91 ? -1.517 0.952 -9.133 1.00 90.25 91 SER A C 1
ATOM 704 O O . SER A 1 91 ? -2.503 0.926 -9.860 1.00 90.25 91 SER A O 1
ATOM 706 N N . GLY A 1 92 ? -0.285 1.187 -9.599 1.00 86.75 92 GLY A N 1
ATOM 707 C CA . GLY A 1 92 ? 0.016 1.441 -11.011 1.00 86.75 92 GLY A CA 1
ATOM 708 C C . GLY A 1 92 ? 0.342 0.186 -11.819 1.00 86.75 92 GLY A C 1
ATOM 709 O O . GLY A 1 92 ? 0.104 0.167 -13.022 1.00 86.75 92 GLY A O 1
ATOM 710 N N . MET A 1 93 ? 0.886 -0.851 -11.179 1.00 85.94 93 MET A N 1
ATOM 711 C CA . MET A 1 93 ? 1.213 -2.125 -11.818 1.00 85.94 93 MET A CA 1
ATOM 712 C C . MET A 1 93 ? 0.854 -3.292 -10.908 1.00 85.94 93 MET A C 1
ATOM 714 O O . MET A 1 93 ? 1.138 -3.279 -9.708 1.00 85.94 93 MET A O 1
ATOM 718 N N . SER A 1 94 ? 0.285 -4.338 -11.501 1.00 85.44 94 SER A N 1
ATOM 719 C CA . SER A 1 94 ? 0.008 -5.575 -10.779 1.00 85.44 94 SER A CA 1
ATOM 720 C C . SER A 1 94 ? 1.302 -6.310 -10.409 1.00 85.44 94 SER A C 1
ATOM 722 O O . SER A 1 94 ? 2.362 -6.115 -11.012 1.00 85.44 94 SER A O 1
ATOM 724 N N . VAL A 1 95 ? 1.223 -7.213 -9.428 1.00 85.75 95 VAL A N 1
ATOM 725 C CA . VAL A 1 95 ? 2.370 -8.040 -9.008 1.00 85.75 95 VAL A CA 1
ATOM 726 C C . VAL A 1 95 ? 2.950 -8.843 -10.180 1.00 85.75 95 VAL A C 1
ATOM 728 O O . VAL A 1 95 ? 4.168 -8.989 -10.295 1.00 85.75 95 VAL A O 1
ATOM 731 N N . GLU A 1 96 ? 2.077 -9.334 -11.059 1.00 84.75 96 GLU A N 1
ATOM 732 C CA . GLU A 1 96 ? 2.442 -10.155 -12.215 1.00 84.75 96 GLU A CA 1
ATOM 733 C C . GLU A 1 96 ? 3.134 -9.342 -13.323 1.00 84.75 96 GLU A C 1
ATOM 735 O O . GLU A 1 96 ? 3.923 -9.900 -14.081 1.00 84.75 96 GLU A O 1
ATOM 740 N N . GLU A 1 97 ? 2.914 -8.027 -13.390 1.00 85.69 97 GLU A N 1
ATOM 741 C CA . GLU A 1 97 ? 3.579 -7.123 -14.342 1.00 85.69 97 GLU A CA 1
ATOM 742 C C . GLU A 1 97 ? 4.856 -6.504 -13.771 1.00 85.69 97 GLU A C 1
ATOM 744 O O . GLU A 1 97 ? 5.849 -6.335 -14.484 1.00 85.69 97 GLU A O 1
ATOM 749 N N . LEU A 1 98 ? 4.865 -6.194 -12.473 1.00 86.81 98 LEU A N 1
ATOM 750 C CA . LEU A 1 98 ? 6.006 -5.557 -11.827 1.00 86.81 98 LEU A CA 1
ATOM 751 C C . LEU A 1 98 ? 7.213 -6.500 -11.759 1.00 86.81 98 LEU A C 1
ATOM 753 O O . LEU A 1 98 ? 8.348 -6.086 -11.990 1.00 86.81 98 LEU A O 1
ATOM 757 N N . LEU A 1 99 ? 6.987 -7.783 -11.470 1.00 84.00 99 LEU A N 1
ATOM 758 C CA . LEU A 1 99 ? 8.053 -8.784 -11.399 1.00 84.00 99 LEU A CA 1
ATOM 759 C C . LEU A 1 99 ? 8.855 -8.927 -12.705 1.00 84.00 99 LEU A C 1
ATOM 761 O O . LEU A 1 99 ? 10.086 -8.844 -12.639 1.00 84.00 99 LEU A O 1
ATOM 765 N N . PRO A 1 100 ? 8.237 -9.157 -13.880 1.00 84.75 100 PRO A N 1
ATOM 766 C CA . PRO A 1 100 ? 8.973 -9.217 -15.135 1.00 84.75 100 PRO A CA 1
ATOM 767 C C . PRO A 1 100 ? 9.604 -7.870 -15.496 1.00 84.75 100 PRO A C 1
ATOM 769 O O . PRO A 1 100 ? 10.723 -7.878 -15.998 1.00 84.75 100 PRO A O 1
ATOM 772 N N . ALA A 1 101 ? 8.972 -6.733 -15.178 1.00 85.94 101 ALA A N 1
ATOM 773 C CA . ALA A 1 101 ? 9.569 -5.415 -15.408 1.00 85.94 101 ALA A CA 1
ATOM 774 C C . ALA A 1 101 ? 10.867 -5.216 -14.602 1.00 85.94 101 ALA A C 1
ATOM 776 O O . ALA A 1 101 ? 11.880 -4.793 -15.157 1.00 85.94 101 ALA A O 1
ATOM 777 N N . ILE A 1 102 ? 10.879 -5.609 -13.321 1.00 85.94 102 ILE A N 1
ATOM 778 C CA . ILE A 1 102 ? 12.086 -5.585 -12.478 1.00 85.94 102 ILE A CA 1
ATOM 779 C C . ILE A 1 102 ? 13.147 -6.551 -13.024 1.00 85.94 102 ILE A C 1
ATOM 781 O O . ILE A 1 102 ? 14.322 -6.201 -13.073 1.00 85.94 102 ILE A O 1
ATOM 785 N N . ARG A 1 103 ? 12.754 -7.755 -13.466 1.00 83.25 103 ARG A N 1
ATOM 786 C CA . ARG A 1 103 ? 13.682 -8.749 -14.045 1.00 83.25 103 ARG A CA 1
ATOM 787 C C . ARG A 1 103 ? 14.321 -8.282 -15.350 1.00 83.25 103 ARG A C 1
ATOM 789 O O . ARG A 1 103 ? 15.497 -8.548 -15.565 1.00 83.25 103 ARG A O 1
ATOM 796 N N . ALA A 1 104 ? 13.544 -7.633 -16.210 1.00 85.50 104 ALA A N 1
ATOM 797 C CA . ALA A 1 104 ? 14.007 -7.095 -17.483 1.00 85.50 104 ALA A CA 1
ATOM 798 C C . ALA A 1 104 ? 14.777 -5.774 -17.322 1.00 85.50 104 ALA A C 1
ATOM 800 O O . ALA A 1 104 ? 15.407 -5.323 -18.274 1.00 85.50 104 ALA A O 1
ATOM 801 N N . GLY A 1 105 ? 14.728 -5.150 -16.139 1.00 84.94 105 GLY A N 1
ATOM 802 C CA . GLY A 1 105 ? 15.300 -3.826 -15.913 1.00 84.94 105 GLY A CA 1
ATOM 803 C C . GLY A 1 105 ? 14.598 -2.731 -16.718 1.00 84.94 105 GLY A C 1
ATOM 804 O O . GLY A 1 105 ? 15.237 -1.759 -17.116 1.00 84.94 105 GLY A O 1
ATOM 805 N N . ASP A 1 106 ? 13.297 -2.883 -16.980 1.00 86.25 106 ASP A N 1
ATOM 806 C CA . ASP A 1 106 ? 12.521 -1.930 -17.774 1.00 86.25 106 ASP A CA 1
ATOM 807 C C . ASP A 1 106 ? 12.207 -0.668 -16.955 1.00 86.25 106 ASP A C 1
ATOM 809 O O . ASP A 1 106 ? 11.180 -0.546 -16.277 1.00 86.25 106 ASP A O 1
ATOM 813 N N . LEU A 1 107 ? 13.135 0.289 -17.012 1.00 88.44 107 LEU A N 1
ATOM 814 C CA . LEU A 1 107 ? 13.010 1.577 -16.336 1.00 88.44 107 LEU A CA 1
ATOM 815 C C . LEU A 1 107 ? 11.859 2.418 -16.896 1.00 88.44 107 LEU A C 1
ATOM 817 O O . LEU A 1 107 ? 11.273 3.193 -16.142 1.00 88.44 107 LEU A O 1
ATOM 821 N N . ALA A 1 108 ? 11.516 2.269 -18.180 1.00 87.81 108 ALA A N 1
ATOM 822 C CA . ALA A 1 108 ? 10.500 3.098 -18.822 1.00 87.81 108 ALA A CA 1
ATOM 823 C C . ALA A 1 108 ? 9.131 2.874 -18.167 1.00 87.81 108 ALA A C 1
ATOM 825 O O . ALA A 1 108 ? 8.479 3.840 -17.759 1.00 87.81 108 ALA A O 1
ATOM 826 N N . ARG A 1 109 ? 8.759 1.606 -17.952 1.00 86.88 109 ARG A N 1
ATOM 827 C CA . ARG A 1 109 ? 7.518 1.229 -17.254 1.00 86.88 109 ARG A CA 1
ATOM 828 C C . ARG A 1 109 ? 7.470 1.716 -15.809 1.00 86.88 109 ARG A C 1
ATOM 830 O O . ARG A 1 109 ? 6.436 2.188 -15.348 1.00 86.88 109 ARG A O 1
ATOM 837 N N . LEU A 1 110 ? 8.591 1.643 -15.092 1.00 86.19 110 LEU A N 1
ATOM 838 C CA . LEU A 1 110 ? 8.666 2.112 -13.705 1.00 86.19 110 LEU A CA 1
ATOM 839 C C . LEU A 1 110 ? 8.521 3.635 -13.605 1.00 86.19 110 LEU A C 1
ATOM 841 O O . LEU A 1 110 ? 7.867 4.125 -12.688 1.00 86.19 110 LEU A O 1
ATOM 845 N N . THR A 1 111 ? 9.086 4.384 -14.556 1.00 89.31 111 THR A N 1
ATOM 846 C CA . THR A 1 111 ? 9.005 5.855 -14.578 1.00 89.31 111 THR A CA 1
ATOM 847 C C . THR A 1 111 ? 7.636 6.407 -14.973 1.00 89.31 111 THR A C 1
ATOM 849 O O . THR A 1 111 ? 7.384 7.591 -14.767 1.00 89.31 111 THR A O 1
ATOM 852 N N . THR A 1 112 ? 6.732 5.579 -15.508 1.00 88.44 112 THR A N 1
ATOM 853 C CA . THR A 1 112 ? 5.344 5.989 -15.789 1.00 88.44 112 THR A CA 1
ATOM 854 C C . THR A 1 112 ? 4.552 6.246 -14.502 1.00 88.44 112 THR A C 1
ATOM 856 O O . THR A 1 112 ? 3.581 7.000 -14.507 1.00 88.44 112 THR A O 1
ATOM 859 N N . ILE A 1 113 ? 4.966 5.653 -13.377 1.00 87.44 113 ILE A N 1
ATOM 860 C CA . ILE A 1 113 ? 4.271 5.798 -12.097 1.00 87.44 113 ILE A CA 1
ATOM 861 C C . ILE A 1 113 ? 4.572 7.178 -11.486 1.00 87.44 113 ILE A C 1
ATOM 863 O O . ILE A 1 113 ? 5.740 7.542 -11.305 1.00 87.44 113 ILE A O 1
ATOM 867 N N . PRO A 1 114 ? 3.543 7.941 -11.072 1.00 83.50 114 PRO A N 1
ATOM 868 C CA . PRO A 1 114 ? 3.736 9.265 -10.498 1.00 83.50 114 PRO A CA 1
ATOM 869 C C . PRO A 1 114 ? 4.541 9.202 -9.193 1.00 83.50 114 PRO A C 1
ATOM 871 O O . PRO A 1 114 ? 4.132 8.586 -8.205 1.00 83.50 114 PRO A O 1
ATOM 874 N N . GLY A 1 115 ? 5.677 9.901 -9.173 1.00 84.94 115 GLY A N 1
ATOM 875 C CA . GLY A 1 115 ? 6.602 9.942 -8.036 1.00 84.94 115 GLY A CA 1
ATOM 876 C C . GLY A 1 115 ? 7.781 8.970 -8.136 1.00 84.94 115 GLY A C 1
ATOM 877 O O . GLY A 1 115 ? 8.662 9.013 -7.278 1.00 84.94 115 GLY A O 1
ATOM 878 N N . VAL A 1 116 ? 7.847 8.136 -9.179 1.00 88.06 116 VAL A N 1
ATOM 879 C CA . VAL A 1 116 ? 9.020 7.304 -9.474 1.00 88.06 116 VAL A CA 1
ATOM 880 C C . VAL A 1 116 ? 9.891 8.013 -10.513 1.00 88.06 116 VAL A C 1
ATOM 882 O O . VAL A 1 116 ? 9.609 8.011 -11.705 1.00 88.06 116 VAL A O 1
ATOM 885 N N . GLY A 1 117 ? 10.975 8.644 -10.056 1.00 89.12 117 GLY A N 1
ATOM 886 C CA . GLY A 1 117 ? 11.986 9.225 -10.945 1.00 89.12 117 GLY A CA 1
ATOM 887 C C . GLY A 1 117 ? 12.975 8.181 -11.474 1.00 89.12 117 GLY A C 1
ATOM 888 O O . GLY A 1 117 ? 13.061 7.075 -10.945 1.00 89.12 117 GLY A O 1
ATOM 889 N N . ARG A 1 118 ? 13.801 8.558 -12.459 1.00 88.31 118 ARG A N 1
ATOM 890 C CA . ARG A 1 118 ? 14.813 7.673 -13.076 1.00 88.31 118 ARG A CA 1
ATOM 891 C C . ARG A 1 118 ? 15.763 7.032 -12.055 1.00 88.31 118 ARG A C 1
ATOM 893 O O . ARG A 1 118 ? 15.913 5.818 -12.037 1.00 88.31 118 ARG A O 1
ATOM 900 N N . LYS A 1 119 ? 16.312 7.837 -11.135 1.00 88.38 119 LYS A N 1
ATOM 901 C CA . LYS A 1 119 ? 17.198 7.357 -10.055 1.00 88.38 119 LYS A CA 1
ATOM 902 C C . LYS A 1 119 ? 16.493 6.385 -9.105 1.00 88.38 119 LYS A C 1
ATOM 904 O O . LYS A 1 119 ? 17.100 5.436 -8.622 1.00 88.38 119 LYS A O 1
ATOM 909 N N . THR A 1 120 ? 15.218 6.632 -8.809 1.00 87.62 120 THR A N 1
ATOM 910 C CA . THR A 1 120 ? 14.429 5.760 -7.931 1.00 87.62 120 THR A CA 1
ATOM 911 C C . THR A 1 120 ? 14.088 4.453 -8.640 1.00 87.62 120 THR A C 1
ATOM 913 O O . THR A 1 120 ? 14.212 3.395 -8.033 1.00 87.62 120 THR A O 1
ATOM 916 N N . ALA A 1 121 ? 13.736 4.505 -9.928 1.00 87.81 121 ALA A N 1
ATOM 917 C CA . ALA A 1 121 ? 13.495 3.324 -10.753 1.00 87.81 121 ALA A CA 1
ATOM 918 C C . ALA A 1 121 ? 14.738 2.423 -10.831 1.00 87.81 121 ALA A C 1
ATOM 920 O O . ALA A 1 121 ? 14.629 1.223 -10.609 1.00 87.81 121 ALA A O 1
ATOM 921 N N . GLU A 1 122 ? 15.925 2.997 -11.046 1.00 87.88 122 GLU A N 1
ATOM 922 C CA . GLU A 1 122 ? 17.195 2.255 -11.046 1.00 87.88 122 GLU A CA 1
ATOM 923 C C . GLU A 1 122 ? 17.424 1.517 -9.719 1.00 87.88 122 GLU A C 1
ATOM 925 O O . GLU A 1 122 ? 17.745 0.329 -9.710 1.00 87.88 122 GLU A O 1
ATOM 930 N N . ARG A 1 123 ? 17.169 2.177 -8.583 1.00 85.31 123 ARG A N 1
ATOM 931 C CA . ARG A 1 123 ? 17.265 1.544 -7.256 1.00 85.31 123 ARG A CA 1
ATOM 932 C C . ARG A 1 123 ? 16.236 0.434 -7.054 1.00 85.31 123 ARG A C 1
ATOM 934 O O . ARG A 1 123 ? 16.572 -0.596 -6.480 1.00 85.31 123 ARG A O 1
ATOM 941 N N . ILE A 1 124 ? 15.009 0.616 -7.548 1.00 85.31 124 ILE A N 1
ATOM 942 C CA . ILE A 1 124 ? 13.942 -0.401 -7.513 1.00 85.31 124 ILE A CA 1
ATOM 943 C C . ILE A 1 124 ? 14.289 -1.621 -8.381 1.00 85.31 124 ILE A C 1
ATOM 945 O O . ILE A 1 124 ? 13.832 -2.726 -8.102 1.00 85.31 124 ILE A O 1
ATOM 949 N N . VAL A 1 125 ? 15.104 -1.465 -9.421 1.00 84.38 125 VAL A N 1
ATOM 950 C CA . VAL A 1 125 ? 15.586 -2.610 -10.203 1.00 84.38 125 VAL A CA 1
ATOM 951 C C . VAL A 1 125 ? 16.710 -3.340 -9.460 1.00 84.38 125 VAL A C 1
ATOM 953 O O . VAL A 1 125 ? 16.698 -4.568 -9.386 1.00 84.38 125 VAL A O 1
ATOM 956 N N . VAL A 1 126 ? 17.657 -2.611 -8.865 1.00 81.19 126 VAL A N 1
ATOM 957 C CA . VAL A 1 126 ? 18.871 -3.197 -8.270 1.00 81.19 126 VAL A CA 1
ATOM 958 C C . VAL A 1 126 ? 18.633 -3.799 -6.876 1.00 81.19 126 VAL A C 1
ATOM 960 O O . VAL A 1 126 ? 18.932 -4.978 -6.663 1.00 81.19 126 VAL A O 1
ATOM 963 N N . ASP A 1 127 ? 18.079 -3.038 -5.925 1.00 75.88 127 ASP A N 1
ATOM 964 C CA . ASP A 1 127 ? 17.991 -3.471 -4.517 1.00 75.88 127 ASP A CA 1
ATOM 965 C C . ASP A 1 127 ? 16.961 -4.603 -4.313 1.00 75.88 127 ASP A C 1
ATOM 967 O O . ASP A 1 127 ? 17.305 -5.644 -3.730 1.00 75.88 127 ASP A O 1
ATOM 971 N N . PRO A 1 128 ? 15.708 -4.471 -4.802 1.00 65.31 128 PRO A N 1
ATOM 972 C CA . PRO A 1 128 ? 14.667 -5.480 -4.645 1.00 65.31 128 PRO A CA 1
ATOM 973 C C . PRO A 1 128 ? 15.009 -6.803 -5.312 1.00 65.31 128 PRO A C 1
ATOM 975 O O . PRO A 1 128 ? 14.706 -7.846 -4.738 1.00 65.31 128 PRO A O 1
ATOM 978 N N . TYR A 1 129 ? 15.653 -6.807 -6.485 1.00 62.31 129 TYR A N 1
ATOM 979 C CA . TYR A 1 129 ? 15.891 -8.037 -7.247 1.00 62.31 129 TYR A CA 1
ATOM 980 C C . TYR A 1 129 ? 16.666 -9.087 -6.440 1.00 62.31 129 TYR A C 1
ATOM 982 O O . TYR A 1 129 ? 16.298 -10.267 -6.430 1.00 62.31 129 TYR A O 1
ATOM 990 N N . SER A 1 130 ? 17.676 -8.648 -5.682 1.00 62.34 130 SER A N 1
ATOM 991 C CA . SER A 1 130 ? 18.467 -9.521 -4.806 1.00 62.34 130 SER A CA 1
ATOM 992 C C . SER A 1 130 ? 17.608 -10.249 -3.757 1.00 62.34 130 SER A C 1
ATOM 994 O O . SER A 1 130 ? 17.809 -11.439 -3.50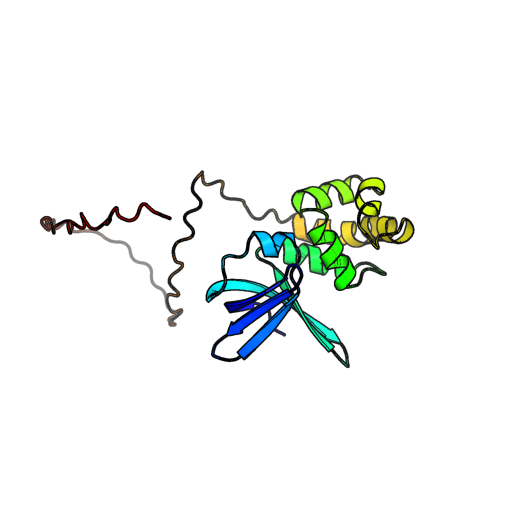0 1.00 62.34 130 SER A O 1
ATOM 996 N N . LYS A 1 131 ? 16.595 -9.569 -3.203 1.00 66.44 131 LYS A N 1
ATOM 997 C CA . LYS A 1 131 ? 15.689 -10.097 -2.172 1.00 66.44 131 LYS A CA 1
ATOM 998 C C . LYS A 1 131 ? 14.515 -10.862 -2.780 1.00 66.44 131 LYS A C 1
ATOM 1000 O O . LYS A 1 131 ? 14.226 -11.970 -2.333 1.00 66.44 131 LYS A O 1
ATOM 1005 N N . ILE A 1 132 ? 13.893 -10.342 -3.841 1.00 66.94 132 ILE A N 1
ATOM 1006 C CA . ILE A 1 132 ? 12.789 -10.987 -4.574 1.00 66.94 132 ILE A CA 1
ATOM 1007 C C . ILE A 1 132 ? 13.194 -12.398 -5.003 1.00 66.94 132 ILE A C 1
ATOM 1009 O O . ILE A 1 132 ? 12.412 -13.333 -4.823 1.00 66.94 132 ILE A O 1
ATOM 1013 N N . ARG A 1 133 ? 14.428 -12.586 -5.499 1.00 60.50 133 ARG A N 1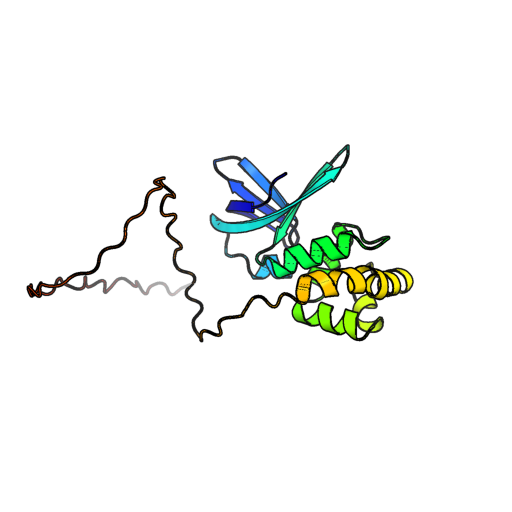
ATOM 1014 C CA . ARG A 1 133 ? 14.924 -13.900 -5.941 1.00 60.50 133 ARG A CA 1
ATOM 1015 C C . ARG A 1 133 ? 14.879 -14.952 -4.829 1.00 60.50 133 ARG A C 1
ATOM 1017 O O . ARG A 1 133 ? 14.580 -16.108 -5.105 1.00 60.50 133 ARG A O 1
ATOM 1024 N N . ARG A 1 134 ? 15.120 -14.559 -3.575 1.00 61.28 134 ARG A N 1
ATOM 1025 C CA . ARG A 1 134 ? 15.070 -15.460 -2.412 1.00 61.28 134 ARG A CA 1
ATOM 1026 C C . ARG A 1 134 ? 13.638 -15.811 -2.007 1.00 61.28 134 ARG A C 1
ATOM 1028 O O . ARG A 1 134 ? 13.380 -16.955 -1.645 1.00 61.28 134 ARG A O 1
ATOM 1035 N N . PHE A 1 135 ? 12.718 -14.850 -2.071 1.00 59.06 135 PHE A N 1
ATOM 1036 C CA . PHE A 1 135 ? 11.336 -15.043 -1.619 1.00 59.06 135 PHE A CA 1
ATOM 1037 C C . PHE A 1 135 ? 10.461 -15.763 -2.651 1.00 59.06 135 PHE A C 1
ATOM 1039 O O . PHE A 1 135 ? 9.685 -16.641 -2.287 1.00 59.06 135 PHE A O 1
ATOM 1046 N N . TRP A 1 136 ? 10.636 -15.462 -3.938 1.00 58.62 136 TRP A N 1
ATOM 1047 C CA . TRP A 1 136 ? 9.777 -15.969 -5.013 1.00 58.62 136 TRP A CA 1
ATOM 1048 C C . TRP A 1 136 ? 10.300 -17.233 -5.710 1.00 58.62 136 TRP A C 1
ATOM 1050 O O . TRP A 1 136 ? 9.572 -17.842 -6.491 1.00 58.62 136 TRP A O 1
ATOM 1060 N N . ALA A 1 137 ? 11.527 -17.680 -5.412 1.00 58.16 137 ALA A N 1
ATOM 1061 C CA . ALA A 1 137 ? 12.003 -19.009 -5.820 1.00 58.16 137 ALA A CA 1
ATOM 1062 C C . ALA A 1 137 ? 11.205 -20.143 -5.150 1.00 58.16 137 ALA A C 1
ATOM 1064 O O . ALA A 1 137 ? 11.089 -21.237 -5.701 1.00 58.16 137 ALA A O 1
ATOM 1065 N N . ARG A 1 138 ? 10.576 -19.872 -3.998 1.00 52.84 138 ARG A N 1
ATOM 1066 C CA . ARG A 1 138 ? 9.495 -20.707 -3.472 1.00 52.84 138 ARG A CA 1
ATOM 1067 C C . ARG A 1 138 ? 8.220 -20.383 -4.247 1.00 52.84 138 ARG A C 1
ATOM 1069 O O . ARG A 1 138 ? 7.412 -19.578 -3.796 1.00 52.84 138 ARG A O 1
ATOM 1076 N N .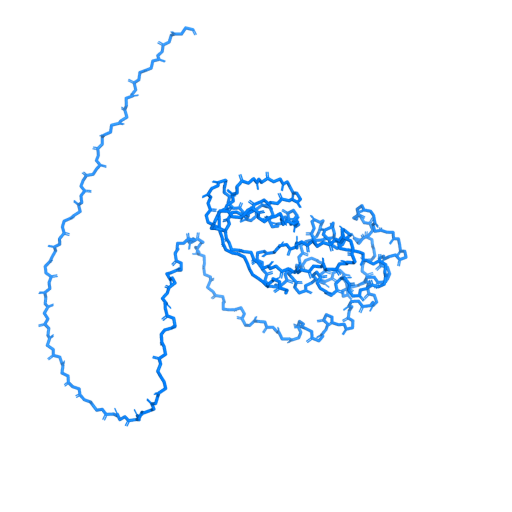 ARG A 1 139 ? 8.029 -21.004 -5.417 1.00 43.56 139 ARG A N 1
ATOM 1077 C CA . ARG A 1 139 ? 6.704 -21.041 -6.058 1.00 43.56 139 ARG A CA 1
ATOM 1078 C C . ARG A 1 139 ? 5.706 -21.558 -5.012 1.00 43.56 139 ARG A C 1
ATOM 1080 O O . ARG A 1 139 ? 5.869 -22.700 -4.579 1.00 43.56 139 ARG A O 1
ATOM 1087 N N . PRO A 1 140 ? 4.677 -20.798 -4.598 1.00 43.69 140 PRO A N 1
ATOM 1088 C CA . PRO A 1 140 ? 3.520 -21.454 -4.020 1.00 43.69 140 PRO A CA 1
ATOM 1089 C C . PRO A 1 140 ? 2.974 -22.337 -5.141 1.00 43.69 140 PRO A C 1
ATOM 1091 O O . PRO A 1 140 ? 2.738 -21.846 -6.246 1.00 43.69 140 PRO A O 1
ATOM 1094 N N . ALA A 1 141 ? 2.881 -23.643 -4.901 1.00 39.34 141 ALA A N 1
ATOM 1095 C CA . ALA A 1 141 ? 2.264 -24.561 -5.841 1.00 39.34 141 ALA A CA 1
ATOM 1096 C C . ALA A 1 141 ? 0.836 -24.064 -6.095 1.00 39.34 141 ALA A C 1
ATOM 1098 O O . ALA A 1 141 ? -0.049 -24.242 -5.260 1.00 39.34 141 ALA A O 1
ATOM 1099 N N . SER A 1 142 ? 0.622 -23.365 -7.208 1.00 42.47 142 SER A N 1
ATOM 1100 C CA . SER A 1 142 ? -0.713 -23.019 -7.660 1.00 42.47 142 SER A CA 1
ATOM 1101 C C . SER A 1 142 ? -1.368 -24.333 -8.050 1.00 42.47 142 SER A C 1
ATOM 1103 O O . SER A 1 142 ? -1.056 -24.894 -9.101 1.00 42.47 142 SER A O 1
ATOM 1105 N N . LYS A 1 143 ? -2.243 -24.855 -7.191 1.00 34.00 143 LYS A N 1
ATOM 1106 C CA . LYS A 1 143 ? -3.246 -25.806 -7.653 1.00 34.00 143 LYS A CA 1
ATOM 1107 C C . LYS A 1 143 ? -4.122 -25.042 -8.637 1.00 34.00 143 LYS A C 1
ATOM 1109 O O . LYS A 1 143 ? -4.877 -24.160 -8.248 1.00 34.00 143 LYS A O 1
ATOM 1114 N N . SER A 1 144 ? -3.960 -25.352 -9.912 1.00 38.94 144 SER A N 1
ATOM 1115 C CA . SER A 1 144 ? -4.919 -25.033 -10.954 1.00 38.94 144 SER A CA 1
ATOM 1116 C C . SER A 1 144 ? -6.201 -25.827 -10.689 1.00 38.94 144 SER A C 1
ATOM 1118 O O . SER A 1 144 ? -6.322 -26.970 -11.118 1.00 38.94 144 SER A O 1
ATOM 1120 N N . LEU A 1 145 ? -7.138 -25.247 -9.951 1.00 40.06 145 LEU A N 1
ATOM 1121 C CA . LEU A 1 145 ? -8.566 -25.441 -10.197 1.00 40.06 145 LEU A CA 1
ATOM 1122 C C . LEU A 1 145 ? -9.032 -24.055 -10.656 1.00 40.06 145 LEU A C 1
ATOM 1124 O O . LEU A 1 145 ? -8.766 -23.070 -9.981 1.00 40.06 145 LEU A O 1
ATOM 1128 N N . GLY A 1 146 ? -9.510 -23.887 -11.881 1.00 30.31 146 GLY A N 1
ATOM 1129 C CA . GLY A 1 146 ? -10.754 -24.495 -12.325 1.00 30.31 146 GLY A CA 1
ATOM 1130 C C . GLY A 1 146 ? -11.833 -23.431 -12.141 1.00 30.31 146 GLY A C 1
ATOM 1131 O O . GLY A 1 146 ? -12.108 -23.001 -11.030 1.00 30.31 146 GLY A O 1
ATOM 1132 N N . THR A 1 147 ? -12.343 -22.947 -13.259 1.00 42.06 147 THR A N 1
ATOM 1133 C CA . THR A 1 147 ? -13.361 -21.915 -13.442 1.00 42.06 147 THR A CA 1
ATOM 1134 C C . THR A 1 147 ? -14.559 -22.086 -12.493 1.00 42.06 147 THR A C 1
ATOM 1136 O O . THR A 1 147 ? -15.380 -22.951 -12.757 1.00 42.06 147 THR A O 1
ATOM 1139 N N . HIS A 1 148 ? -14.642 -21.298 -11.410 1.00 35.47 148 HIS A N 1
ATOM 1140 C CA . HIS A 1 148 ? -15.860 -20.732 -10.784 1.00 35.47 148 HIS A CA 1
ATOM 1141 C C . HIS A 1 148 ? -15.456 -19.991 -9.491 1.00 35.47 148 HIS A C 1
ATOM 1143 O O . HIS A 1 148 ? -15.008 -20.619 -8.532 1.00 35.47 148 HIS A O 1
ATOM 1149 N N . CYS A 1 149 ? -15.581 -18.662 -9.436 1.00 31.39 149 CYS A N 1
ATOM 1150 C CA . CYS A 1 149 ? -15.377 -17.905 -8.194 1.00 31.39 149 CYS A CA 1
ATOM 1151 C C . CYS A 1 149 ? -16.693 -17.834 -7.406 1.00 31.39 149 CYS A C 1
ATOM 1153 O O . CYS A 1 149 ? -17.344 -16.795 -7.387 1.00 31.39 149 CYS A O 1
ATOM 1155 N N . ASP A 1 150 ? -17.073 -18.924 -6.739 1.00 33.31 150 ASP A N 1
ATOM 1156 C CA . ASP A 1 150 ? -18.018 -18.849 -5.621 1.00 33.31 150 ASP A CA 1
ATOM 1157 C C . ASP A 1 150 ? -17.240 -18.489 -4.353 1.00 33.31 150 ASP A C 1
ATOM 1159 O O . ASP A 1 150 ? -16.589 -19.327 -3.724 1.00 33.31 150 ASP A O 1
ATOM 1163 N N . VAL A 1 151 ? -17.294 -17.215 -3.970 1.00 47.78 151 VAL A N 1
ATOM 1164 C CA . VAL A 1 151 ? -16.864 -16.763 -2.644 1.00 47.78 151 VAL A CA 1
ATOM 1165 C C . VAL A 1 151 ? -17.997 -17.076 -1.669 1.00 47.78 151 VAL A C 1
ATOM 1167 O O . VAL A 1 151 ? -18.767 -16.198 -1.292 1.00 47.78 151 VAL A O 1
ATOM 1170 N N . LYS A 1 152 ? -18.135 -18.344 -1.273 1.00 34.72 152 LYS A N 1
ATOM 1171 C CA . LYS A 1 152 ? -19.013 -18.731 -0.163 1.00 34.72 152 LYS A CA 1
ATOM 1172 C C . LYS A 1 152 ? -18.227 -19.462 0.919 1.00 34.72 152 LYS A C 1
ATOM 1174 O O . LYS A 1 152 ? -17.687 -20.540 0.713 1.00 34.72 152 LYS A O 1
ATOM 1179 N N . GLU A 1 153 ? -18.177 -18.781 2.063 1.00 35.62 153 GLU A N 1
ATOM 1180 C CA . GLU A 1 153 ? -18.050 -19.305 3.424 1.00 35.62 153 GLU A CA 1
ATOM 1181 C C . GLU A 1 153 ? -16.874 -20.240 3.734 1.00 35.62 153 GLU A C 1
ATOM 1183 O O . GLU A 1 153 ? -16.920 -21.453 3.556 1.00 35.62 153 GLU A O 1
ATOM 1188 N N . PHE A 1 154 ? -15.856 -19.678 4.391 1.00 35.69 154 PHE A N 1
ATOM 1189 C CA . PHE A 1 154 ? -14.986 -20.459 5.269 1.00 35.69 154 PHE A CA 1
ATOM 1190 C C . PHE A 1 154 ? -15.574 -20.474 6.689 1.00 35.69 154 PHE A C 1
ATOM 1192 O O . PHE A 1 154 ? -15.483 -19.459 7.395 1.00 35.69 154 PHE A O 1
ATOM 1199 N N . PRO A 1 155 ? -16.146 -21.601 7.156 1.00 38.53 155 PRO A N 1
ATOM 1200 C CA . PRO A 1 155 ? -16.568 -21.722 8.538 1.00 38.53 155 PRO A CA 1
ATOM 1201 C C . PRO A 1 155 ? -15.323 -21.803 9.422 1.00 38.53 155 PRO A C 1
ATOM 1203 O O . PRO A 1 155 ? -14.461 -22.669 9.262 1.00 38.53 155 PRO A O 1
ATOM 1206 N N . VAL A 1 156 ? -15.239 -20.893 10.389 1.00 41.47 156 VAL A N 1
ATOM 1207 C CA . VAL A 1 156 ? -14.209 -20.894 11.430 1.00 41.47 156 VAL A CA 1
ATOM 1208 C C . VAL A 1 156 ? -14.495 -22.055 12.376 1.00 41.47 156 VAL A C 1
ATOM 1210 O O . VAL A 1 156 ? -15.136 -21.895 13.413 1.00 41.47 156 VAL A O 1
ATOM 1213 N N . ARG A 1 157 ? -14.057 -23.265 12.026 1.00 37.25 157 ARG A N 1
ATOM 1214 C CA . ARG A 1 157 ? -14.077 -24.379 12.974 1.00 37.25 157 ARG A CA 1
ATOM 1215 C C . ARG A 1 157 ? -12.850 -24.290 13.874 1.00 37.25 157 ARG A C 1
ATOM 1217 O O . ARG A 1 157 ? -11.731 -24.558 13.455 1.00 37.25 157 ARG A O 1
ATOM 1224 N N . ARG A 1 158 ? -13.123 -23.864 15.113 1.00 34.78 158 ARG A N 1
ATOM 1225 C CA . ARG A 1 158 ? -12.411 -24.162 16.369 1.00 34.78 158 ARG A CA 1
ATOM 1226 C C . ARG A 1 158 ? -11.216 -25.112 16.198 1.00 34.78 158 ARG A C 1
ATOM 1228 O O . ARG A 1 158 ? -11.398 -26.324 16.121 1.00 34.78 158 ARG A O 1
ATOM 1235 N N . CYS A 1 159 ? -10.003 -24.572 16.297 1.00 31.86 159 CYS A N 1
ATOM 1236 C CA . CYS A 1 159 ? -8.877 -25.335 16.830 1.00 31.86 159 CYS A CA 1
ATOM 1237 C C . CYS A 1 159 ? -9.116 -25.521 18.334 1.00 31.86 159 CYS A C 1
ATOM 1239 O O . CYS A 1 159 ? -8.699 -24.696 19.143 1.00 31.86 159 CYS A O 1
ATOM 1241 N N . ALA A 1 160 ? -9.845 -26.575 18.696 1.00 39.31 160 ALA A N 1
ATOM 1242 C CA . ALA A 1 160 ? -9.812 -27.131 20.040 1.00 39.31 160 ALA A CA 1
ATOM 1243 C C . ALA A 1 160 ? -8.763 -28.251 20.060 1.00 39.31 160 ALA A C 1
ATOM 1245 O O . ALA A 1 160 ? -8.688 -29.077 19.155 1.00 39.31 160 ALA A O 1
ATOM 1246 N N . GLN A 1 161 ? -7.916 -28.190 21.077 1.00 47.50 161 GLN A N 1
ATOM 1247 C CA . GLN A 1 161 ? -6.773 -29.048 21.360 1.00 47.50 161 GLN A CA 1
ATOM 1248 C C . GLN A 1 161 ? -7.137 -30.541 21.385 1.00 47.50 161 GLN A C 1
ATOM 1250 O O . GLN A 1 161 ? -8.179 -30.894 21.925 1.00 47.50 161 GLN A O 1
ATOM 1255 N N . ALA A 1 162 ? -6.229 -31.403 20.916 1.00 37.44 162 ALA A N 1
ATOM 1256 C CA . ALA A 1 162 ? -5.753 -32.567 21.675 1.00 37.44 162 ALA A CA 1
ATOM 1257 C C . ALA A 1 162 ? -4.688 -33.336 20.879 1.00 37.44 162 ALA A C 1
ATOM 1259 O O . ALA A 1 162 ? -4.906 -33.820 19.771 1.00 37.44 162 ALA A O 1
ATOM 1260 N N . SER A 1 163 ? -3.519 -33.444 21.492 1.00 38.84 163 SER A N 1
ATOM 1261 C CA . SER A 1 163 ? -2.464 -34.397 21.196 1.00 38.84 163 SER A CA 1
ATOM 1262 C C . SER A 1 163 ? -2.869 -35.804 21.654 1.00 38.84 163 SER A C 1
ATOM 1264 O O . SER A 1 163 ? -3.377 -35.950 22.759 1.00 38.84 163 SER A O 1
ATOM 1266 N N . HIS A 1 164 ? -2.584 -36.820 20.836 1.00 38.31 164 HIS A N 1
ATOM 1267 C CA . HIS A 1 164 ? -1.976 -38.126 21.169 1.00 38.31 164 HIS A CA 1
ATOM 1268 C C . HIS A 1 164 ? -2.410 -39.193 20.159 1.00 38.31 164 HIS A C 1
ATOM 1270 O O . HIS A 1 164 ? -3.574 -39.300 19.788 1.00 38.31 164 HIS A O 1
ATOM 1276 N N . GLY A 1 165 ? -1.425 -39.953 19.680 1.00 33.44 165 GLY A N 1
ATOM 1277 C CA . GLY A 1 165 ? -1.591 -40.918 18.604 1.00 33.44 165 GLY A CA 1
ATOM 1278 C C . GLY A 1 165 ? -2.303 -42.209 18.990 1.00 33.44 165 GLY A C 1
ATOM 1279 O O . GLY A 1 165 ? -2.461 -42.532 20.164 1.00 33.44 165 GLY A O 1
ATOM 1280 N N . LYS A 1 166 ? -2.642 -42.981 17.956 1.00 38.91 166 LYS A N 1
ATOM 1281 C CA . LYS A 1 166 ? -2.272 -44.392 17.770 1.00 38.91 166 LYS A CA 1
ATOM 1282 C C . LYS A 1 166 ? -2.819 -44.884 16.430 1.00 38.91 166 LYS A C 1
ATOM 1284 O O . LYS A 1 166 ? -3.939 -44.572 16.045 1.00 38.91 166 LYS A O 1
ATOM 1289 N N . ASN A 1 167 ? -1.982 -45.661 15.749 1.00 38.31 167 ASN A N 1
ATOM 1290 C CA . ASN A 1 167 ? -2.354 -46.538 14.649 1.00 38.31 167 ASN A CA 1
ATOM 1291 C C . ASN A 1 167 ? -3.356 -47.588 15.136 1.00 38.31 167 ASN A C 1
ATOM 1293 O O . ASN A 1 167 ? -3.090 -48.230 16.150 1.00 38.31 167 ASN A O 1
ATOM 1297 N N . SER A 1 168 ? -4.382 -47.871 14.337 1.00 39.00 168 SER A N 1
ATOM 1298 C CA . SER A 1 168 ? -4.745 -49.251 14.004 1.00 39.00 168 SER A CA 1
ATOM 1299 C C . SER A 1 168 ? -5.771 -49.296 12.874 1.00 39.00 168 SER A C 1
ATOM 1301 O O . SER A 1 168 ? -6.842 -48.700 12.910 1.00 39.00 168 SER A O 1
ATOM 1303 N N . SER A 1 169 ? -5.400 -50.059 11.856 1.00 35.59 169 SER A N 1
ATOM 1304 C CA . SER A 1 169 ? -6.279 -50.763 10.935 1.00 35.59 169 SER A CA 1
ATOM 1305 C C . SER A 1 169 ? -7.374 -51.544 11.667 1.00 35.59 169 SER A C 1
ATOM 1307 O O . SER A 1 169 ? -7.066 -52.254 12.623 1.00 35.59 169 SER A O 1
ATOM 1309 N N . SER A 1 170 ? -8.607 -51.520 11.160 1.00 38.03 170 SER A N 1
ATOM 1310 C CA . SER A 1 170 ? -9.318 -52.720 10.675 1.00 38.03 170 SER A CA 1
ATOM 1311 C C . SER A 1 170 ? -10.819 -52.472 10.462 1.00 38.03 170 SER A C 1
ATOM 1313 O O . SER A 1 170 ? -11.510 -51.900 11.295 1.00 38.03 170 SER A O 1
ATOM 1315 N N . SER A 1 171 ? -11.269 -52.936 9.294 1.00 33.16 171 SER A N 1
ATOM 1316 C CA . SER A 1 171 ? -12.534 -53.623 9.005 1.00 33.16 171 SER A CA 1
ATOM 1317 C C . SER A 1 171 ? -13.862 -53.115 9.587 1.00 33.16 171 SER A C 1
ATOM 1319 O O . SER A 1 171 ? -14.181 -53.339 10.750 1.00 33.16 171 SER A O 1
ATOM 1321 N N . GLY A 1 172 ? -14.735 -52.719 8.657 1.00 32.03 172 GLY A N 1
ATOM 1322 C CA . GLY A 1 172 ? -16.017 -53.402 8.474 1.00 32.03 172 GLY A CA 1
ATOM 1323 C C . GLY A 1 172 ? -17.199 -52.886 9.289 1.00 32.03 172 GLY A C 1
ATOM 1324 O O . GLY A 1 172 ? -17.371 -53.255 10.448 1.00 32.03 172 GLY A O 1
ATOM 1325 N N . ARG A 1 173 ? -18.117 -52.198 8.606 1.00 35.81 173 ARG A N 1
ATOM 1326 C CA . ARG A 1 173 ? -19.429 -52.767 8.253 1.00 35.81 173 ARG A CA 1
ATOM 1327 C C . ARG A 1 173 ? -20.269 -51.746 7.492 1.00 35.81 173 ARG A C 1
ATOM 1329 O O . ARG A 1 173 ? -20.544 -50.661 7.993 1.00 35.81 173 ARG A O 1
ATOM 1336 N N . ASP A 1 174 ? -20.691 -52.165 6.305 1.00 38.03 174 ASP A N 1
ATOM 1337 C CA . ASP A 1 174 ? -21.908 -51.698 5.661 1.00 38.03 174 ASP A CA 1
ATOM 1338 C C . ASP A 1 174 ? -23.090 -51.867 6.613 1.00 38.03 174 ASP A C 1
ATOM 1340 O O . ASP A 1 174 ? -23.343 -52.970 7.101 1.00 38.03 174 ASP A O 1
ATOM 1344 N N . VAL A 1 175 ? -23.844 -50.791 6.818 1.00 42.94 175 VAL A N 1
ATOM 1345 C CA . VAL A 1 175 ? -25.290 -50.873 7.019 1.00 42.94 175 VAL A CA 1
ATOM 1346 C C . VAL A 1 175 ? -25.891 -49.695 6.269 1.00 42.94 175 VAL A C 1
ATOM 1348 O O . VAL A 1 175 ? -25.686 -48.536 6.628 1.00 42.94 175 VAL A O 1
ATOM 1351 N N . GLY A 1 176 ? -26.592 -50.012 5.184 1.00 40.00 176 GLY A N 1
ATOM 1352 C CA . GLY A 1 176 ? -27.400 -49.051 4.460 1.00 40.00 176 GLY A CA 1
ATOM 1353 C C . GLY A 1 176 ? -28.504 -48.497 5.352 1.00 40.00 176 GLY A C 1
ATOM 1354 O O . GLY A 1 176 ? -29.158 -49.232 6.087 1.00 40.00 176 GLY A O 1
ATOM 1355 N N . MET A 1 177 ? -28.734 -47.196 5.244 1.00 39.28 177 MET A N 1
ATOM 1356 C CA . MET A 1 177 ? -29.983 -46.584 5.665 1.00 39.28 177 MET A CA 1
ATOM 1357 C C . MET A 1 177 ? -30.298 -45.451 4.698 1.00 39.28 177 MET A C 1
ATOM 1359 O O . MET A 1 177 ? -29.770 -44.345 4.764 1.00 39.28 177 MET A O 1
ATOM 1363 N N . SER A 1 178 ? -31.149 -45.813 3.747 1.00 44.12 178 SER A N 1
ATOM 1364 C CA . SER A 1 178 ? -32.023 -44.937 2.989 1.00 44.12 178 SER A CA 1
ATOM 1365 C C . SER A 1 178 ? -32.681 -43.909 3.906 1.00 44.12 178 SER A C 1
ATOM 1367 O O . SER A 1 178 ? -33.428 -44.282 4.811 1.00 44.12 178 SER A O 1
ATOM 1369 N N . ILE A 1 179 ? -32.435 -42.626 3.640 1.00 45.12 179 ILE A N 1
ATOM 1370 C CA . ILE A 1 179 ? -33.276 -41.540 4.136 1.00 45.12 179 ILE A CA 1
ATOM 1371 C C . ILE A 1 179 ? -33.809 -40.771 2.935 1.00 45.12 179 ILE A C 1
ATOM 1373 O O . ILE A 1 179 ? -33.098 -40.124 2.171 1.00 45.12 179 ILE A O 1
ATOM 1377 N N . THR A 1 180 ? -35.106 -40.974 2.805 1.00 39.31 180 THR A N 1
ATOM 1378 C CA . THR A 1 180 ? -36.127 -40.369 1.977 1.00 39.31 180 THR A CA 1
ATOM 1379 C C . THR A 1 180 ? -36.027 -38.847 1.884 1.00 39.31 180 THR A C 1
ATOM 1381 O O . THR A 1 180 ? -35.691 -38.158 2.845 1.00 39.31 180 THR A O 1
ATOM 1384 N N . ALA A 1 181 ? -36.383 -38.373 0.692 1.00 43.53 181 ALA A N 1
ATOM 1385 C CA . ALA A 1 181 ? -36.662 -37.005 0.288 1.00 43.53 181 ALA A CA 1
ATOM 1386 C C . ALA A 1 181 ? -37.264 -36.102 1.379 1.00 43.53 181 ALA A C 1
ATOM 1388 O O . ALA A 1 181 ? -38.228 -36.470 2.050 1.00 43.53 181 ALA A O 1
ATOM 1389 N N . LEU A 1 182 ? -36.755 -34.870 1.447 1.00 49.00 182 LEU A N 1
ATOM 1390 C CA . LEU A 1 182 ? -37.444 -33.734 2.051 1.00 49.00 182 LEU A CA 1
ATOM 1391 C C . LEU A 1 182 ? -37.519 -32.574 1.045 1.00 49.00 182 LEU A C 1
ATOM 1393 O O . LEU A 1 182 ? -36.665 -32.475 0.161 1.00 49.00 182 LEU A O 1
ATOM 1397 N N . PRO A 1 183 ? -38.582 -31.758 1.131 1.00 47.50 183 PRO A N 1
ATOM 1398 C CA . PRO A 1 183 ? -39.156 -31.048 0.003 1.00 47.50 183 PRO A CA 1
ATOM 1399 C C . PRO A 1 183 ? -38.507 -29.687 -0.237 1.00 47.50 183 PRO A C 1
ATOM 1401 O O . PRO A 1 183 ? -38.085 -28.993 0.685 1.00 47.50 183 PRO A O 1
ATOM 1404 N N . ILE A 1 184 ? -38.485 -29.318 -1.513 1.00 57.50 184 ILE A N 1
ATOM 1405 C CA . ILE A 1 184 ? -38.075 -28.019 -2.039 1.00 57.50 184 ILE A CA 1
ATOM 1406 C C . ILE A 1 184 ? -39.166 -26.999 -1.669 1.00 57.50 184 ILE A C 1
ATOM 1408 O O . ILE A 1 184 ? -40.319 -27.210 -2.052 1.00 57.50 184 ILE A O 1
ATOM 1412 N N . PRO A 1 185 ? -38.866 -25.910 -0.941 1.00 51.31 185 PRO A N 1
ATOM 1413 C CA . PRO A 1 185 ? -39.836 -24.844 -0.735 1.00 51.31 185 PRO A CA 1
ATOM 1414 C C . PRO A 1 185 ? -39.994 -24.004 -2.013 1.00 51.31 185 PRO A C 1
ATOM 1416 O O . PRO A 1 185 ? -39.039 -23.402 -2.499 1.00 51.31 185 PRO A O 1
ATOM 1419 N N . GLN A 1 186 ? -41.226 -23.988 -2.531 1.00 44.16 186 GLN A N 1
ATOM 1420 C CA . GLN A 1 186 ? -41.732 -23.106 -3.587 1.00 44.16 186 GLN A CA 1
ATOM 1421 C C . GLN A 1 186 ? -41.782 -21.659 -3.096 1.00 44.16 186 GLN A C 1
ATOM 1423 O O . GLN A 1 186 ? -42.560 -21.360 -2.193 1.00 44.16 186 GLN A O 1
ATOM 1428 N N . TRP A 1 187 ? -40.960 -20.781 -3.665 1.00 46.50 187 TRP A N 1
ATOM 1429 C CA . TRP A 1 187 ? -41.087 -19.330 -3.507 1.00 46.50 187 TRP A CA 1
ATOM 1430 C C . TRP A 1 187 ? -41.162 -18.739 -4.914 1.00 46.50 187 TRP A C 1
ATOM 1432 O O . TRP A 1 187 ? -40.152 -18.406 -5.529 1.00 46.50 187 TRP A O 1
ATOM 1442 N N . GLU A 1 188 ? -42.390 -18.723 -5.417 1.00 39.94 188 GLU A N 1
ATOM 1443 C CA . GLU A 1 188 ? -42.850 -18.026 -6.609 1.00 39.94 188 GLU A CA 1
ATOM 1444 C C . GLU A 1 188 ? -43.746 -16.872 -6.128 1.00 39.94 188 GLU A C 1
ATOM 1446 O O . GLU A 1 188 ? -44.432 -17.024 -5.118 1.00 39.94 188 GLU A O 1
ATOM 1451 N N . GLU A 1 189 ? -43.698 -15.762 -6.870 1.00 44.72 189 GLU A N 1
ATOM 1452 C CA . GLU A 1 189 ? -44.596 -14.594 -6.831 1.00 44.72 189 GLU A CA 1
ATOM 1453 C C . GLU A 1 189 ? -44.417 -13.574 -5.690 1.00 44.72 189 GLU A C 1
ATOM 1455 O O . GLU A 1 189 ? -44.792 -13.788 -4.546 1.00 44.72 189 GLU A O 1
ATOM 1460 N N . ASP A 1 190 ? -43.840 -12.418 -6.046 1.00 40.78 190 ASP A N 1
ATOM 1461 C CA . ASP A 1 190 ? -44.560 -11.134 -5.999 1.00 40.78 190 ASP A CA 1
ATOM 1462 C C . ASP A 1 190 ? -43.696 -10.032 -6.647 1.00 40.78 190 ASP A C 1
ATOM 1464 O O . ASP A 1 190 ? -42.871 -9.376 -6.006 1.00 40.78 190 ASP A O 1
ATOM 1468 N N . ILE A 1 191 ? -43.877 -9.836 -7.958 1.00 61.22 191 ILE A N 1
ATOM 1469 C CA . ILE A 1 191 ? -43.473 -8.612 -8.665 1.00 61.22 191 ILE A CA 1
ATOM 1470 C C . ILE A 1 191 ? -44.758 -7.824 -8.933 1.00 61.22 191 ILE A C 1
ATOM 1472 O O . ILE A 1 191 ? -45.546 -8.246 -9.778 1.00 61.22 191 ILE A O 1
ATOM 1476 N N . PRO A 1 192 ? -44.990 -6.683 -8.270 1.00 58.91 192 PRO A N 1
ATOM 1477 C CA . PRO A 1 192 ? -45.996 -5.745 -8.730 1.00 58.91 192 PRO A CA 1
ATOM 1478 C C . PRO A 1 192 ? -45.412 -4.834 -9.817 1.00 58.91 192 PRO A C 1
ATOM 1480 O O . PRO A 1 192 ? -44.650 -3.904 -9.548 1.00 58.91 192 PRO A O 1
ATOM 1483 N N . ASP A 1 193 ? -45.825 -5.102 -11.054 1.00 50.78 193 ASP A N 1
ATOM 1484 C CA . ASP A 1 193 ? -45.949 -4.095 -12.105 1.00 50.78 193 ASP A CA 1
ATOM 1485 C C . ASP A 1 193 ? -47.034 -3.087 -11.701 1.00 50.78 193 ASP A C 1
ATOM 1487 O O . ASP A 1 193 ? -48.215 -3.428 -11.704 1.00 50.78 193 ASP A O 1
ATOM 1491 N N . SER A 1 194 ? -46.652 -1.845 -11.394 1.00 51.72 194 SER A N 1
ATOM 1492 C CA . SER A 1 194 ? -47.445 -0.640 -11.691 1.00 51.72 194 SER A CA 1
ATOM 1493 C C . SER A 1 194 ? -46.755 0.612 -11.140 1.00 51.72 194 SER A C 1
ATOM 1495 O O . SER A 1 194 ? -46.726 0.810 -9.932 1.00 51.72 194 SER A O 1
ATOM 1497 N N . GLU A 1 195 ? -46.258 1.496 -12.006 1.00 56.03 195 GLU A N 1
ATOM 1498 C CA . GLU A 1 195 ? -46.942 2.779 -12.229 1.00 56.03 195 GLU A CA 1
ATOM 1499 C C . GLU A 1 195 ? -46.296 3.579 -13.367 1.00 56.03 195 GLU A C 1
ATOM 1501 O O . GLU A 1 195 ? -45.159 4.044 -13.328 1.00 56.03 195 GLU A O 1
ATOM 1506 N N . VAL A 1 196 ? -47.109 3.710 -14.408 1.00 50.19 196 VAL A N 1
ATOM 1507 C CA . VAL A 1 196 ? -47.033 4.656 -15.512 1.00 50.19 196 VAL A CA 1
ATOM 1508 C C . VAL A 1 196 ? -47.675 5.970 -15.030 1.00 50.19 196 VAL A C 1
ATOM 1510 O O . VAL A 1 196 ? -48.678 5.918 -14.324 1.00 50.19 196 VAL A O 1
ATOM 1513 N N . LEU A 1 197 ? -47.159 7.112 -15.515 1.00 51.06 197 LEU A N 1
ATOM 1514 C CA . LEU A 1 197 ? -47.700 8.494 -15.487 1.00 51.06 197 LEU A CA 1
ATOM 1515 C C . LEU A 1 197 ? -47.167 9.451 -14.399 1.00 51.06 197 LEU A C 1
ATOM 1517 O O . LEU A 1 197 ? -47.777 9.622 -13.345 1.00 51.06 197 LEU A O 1
ATOM 1521 N N . LYS A 1 198 ? -46.159 10.257 -14.761 1.00 47.56 198 LYS A N 1
ATOM 1522 C CA . LYS A 1 198 ? -46.336 11.670 -15.169 1.00 47.56 198 LYS A CA 1
ATOM 1523 C C . LYS A 1 198 ? -45.046 12.265 -15.723 1.00 47.56 198 LYS A C 1
ATOM 1525 O O . LYS A 1 198 ? -43.977 11.989 -15.144 1.00 47.56 198 LYS A O 1
#

pLDDT: mean 73.87, std 22.8, range [30.31, 96.12]

Radius of gyration: 24.53 Å; chains: 1; bounding box: 67×65×40 Å

Secondary structure (DSSP, 8-state):
---EEEEEEEEEETTEEEEEETTEEEEEE--HHHHHHS--TT-EEEEEEEEEEETTEEEEEEESSHHHHHHHHHHHTSTT--HHHHHHHHHHS-HHHHHHHHHHT-HHHHHTSTT--HHHHHHHHHHHHHHHHHHHTS--------S-----------------------------------PPP-------------

Foldseek 3Di:
DDFKDKAFFADADQQWTWGDDPNDTDIEGEANVQSVVDDDGGDIDIWGWDWDDDPPDTYIYTDPDPLLVVQLVLQCQFPPRDSVNSSQQCNLDPSVGVVVCLVVLVLVSQCVGPPQDSVNSNRSSPRSVVVCCVVCVPPPPPPDDDDDPPPDDDDPDDPDDDDDDDDDDDDDDDDDDDDDDDDDDDDDDDDDDDDDDD

Sequence (198 aa):
MIGHLRGKISDKRPNQVVVDVGGVGYEVFIPLSTFYALGELHQDVNLLIHTHVREDTLALYGFVTSREKQLFEVLLSASGVGPVLALKILSGMSVEELLPAIRAGDLARLTTIPGVGRKTAERIVVDPYSKIRRFWARRPASKSLGTHCDVKEFPVRRCAQASHGKNSSSSGRDVGMSITALPIPQWEEDIPDSEVLK